Protein AF-X0W4E2-F1 (afdb_monomer)

Solvent-accessible surface area (backbone atoms only — not comparable to full-atom values): 15203 Å² total; per-residue (Å²): 135,90,75,54,74,69,53,51,51,52,31,66,79,74,33,67,69,62,41,51,54,51,30,53,56,48,43,54,53,52,51,52,43,52,50,63,33,45,49,64,41,55,76,43,76,70,55,96,54,49,46,78,56,101,90,43,78,48,79,56,73,47,76,48,74,38,23,54,58,74,75,42,62,78,85,36,61,41,70,60,50,55,54,53,42,24,32,50,42,21,36,41,52,48,73,45,46,46,61,24,57,74,63,32,66,39,76,50,73,49,75,54,56,90,60,43,40,75,79,45,61,76,46,54,74,58,90,57,34,39,33,45,78,35,66,2,54,85,57,83,35,46,64,42,82,40,43,40,30,34,32,45,70,73,36,88,52,51,86,59,87,62,66,39,71,48,74,49,78,44,80,45,60,86,71,81,81,55,74,47,72,48,49,45,80,46,65,54,24,41,68,48,73,89,64,78,49,73,56,92,46,50,40,79,69,45,40,40,43,42,69,52,51,34,53,35,37,78,54,68,45,49,47,74,67,56,48,36,64,68,50,51,48,51,52,51,55,56,48,39,55,52,43,45,73,35,98,75,59,46,91,70,80,79,67,85,81,84,55,78,90,86,81

Secondary structure (DSSP, 8-state):
----HHHHHHHHHH-HHHHHHHHHHHHHHHHHHHHHHTTTEEEEE--SS-EEETTEEE--EEEEE-TTTTT--TTS-HHHHHHHHHHTT-EEEEEEEEE--TTEEEEEEEE--TTEEEEEESSEEETTEEEEEEEETTSS--EEEEEEEEEESS-SS----S-EEEEEEEEE-TTSS--EEEEEEEEEEEE-TTT--S-TTEES-SEEEHHHHHHHHHTTSS-HHHHIIIIIHHHHHHHHHHHHTSTT-----------TTT-

Radius of gyration: 27.88 Å; Cα contacts (8 Å, |Δi|>4): 412; chains: 1; bounding box: 72×31×87 Å

Foldseek 3Di:
DDDDLVRLVVCVVPPVVVVVVVQVVVVVVVVVQVCQQQPPWDKDFDDPTWDADPSDTDGDIDIGHACVQLVHDNVFPVVLLVVVLLLQPKKFKHKTKHFDDALDKDKDKDADDPQKDWPDKPFDDDPRIGIDIQDRSHPPTGIDIMMTIMHTPHRPNYDPPDWDKDKDWDWDCPVVPDTDIAIEIDGQKDACVVVPLDRPRIDDDGIGGPVNVVSSCVRVSDHPVRCCVPPVVVVVVVVQVVCCPDPNNDRDDYDYDDDPVVD

Nearest PDB structures (foldseek):
  3kpt-assembly1_A  TM=4.987E-01  e=1.886E-01  Bacillus cereus ATCC 14579
  3rkp-assembly2_B  TM=5.125E-01  e=1.777E-01  Bacillus cereus ATCC 14579
  8z4g-assembly1_1  TM=1.836E-01  e=2.125E-01  Vibrio alginolyticus

pLDDT: mean 87.51, std 10.22, range [47.81, 97.75]

Organism: NCBI:txid412755

Structure (mmCIF, N/CA/C/O backbone):
data_AF-X0W4E2-F1
#
_entry.id   AF-X0W4E2-F1
#
loop_
_atom_site.group_PDB
_atom_site.id
_atom_site.type_symbol
_atom_site.label_atom_id
_atom_site.label_alt_id
_atom_site.label_comp_id
_atom_site.label_asym_id
_atom_site.label_entity_id
_atom_site.label_seq_id
_atom_site.pdbx_PDB_ins_code
_atom_site.Cartn_x
_atom_site.Cartn_y
_atom_site.Cartn_z
_atom_site.occupancy
_atom_site.B_iso_or_equiv
_atom_site.auth_seq_id
_atom_site.auth_comp_id
_atom_site.auth_asym_id
_atom_site.auth_atom_id
_atom_site.pdbx_PDB_model_num
ATOM 1 N N . THR A 1 1 ? 20.034 -8.180 -33.383 1.00 64.81 1 THR A N 1
ATOM 2 C CA . THR A 1 1 ? 21.085 -7.168 -33.610 1.00 64.81 1 THR A CA 1
ATOM 3 C C . THR A 1 1 ? 21.235 -6.374 -32.341 1.00 64.81 1 THR A C 1
ATOM 5 O O . THR A 1 1 ? 20.211 -6.005 -31.786 1.00 64.81 1 THR A O 1
ATOM 8 N N . VAL A 1 2 ? 22.461 -6.177 -31.863 1.00 76.88 2 VAL A N 1
ATOM 9 C CA . VAL A 1 2 ? 22.743 -5.320 -30.703 1.00 76.88 2 VAL A CA 1
ATOM 10 C C . VAL A 1 2 ? 23.137 -3.952 -31.249 1.00 76.88 2 VAL A C 1
ATOM 12 O O . VAL A 1 2 ? 23.988 -3.898 -32.133 1.00 76.88 2 VAL A O 1
ATOM 15 N N . TYR A 1 3 ? 22.491 -2.887 -30.777 1.00 84.25 3 TYR A N 1
ATOM 16 C CA . TYR A 1 3 ? 22.817 -1.511 -31.151 1.00 84.25 3 TYR A CA 1
ATOM 17 C C . TYR A 1 3 ? 23.473 -0.806 -29.967 1.00 84.25 3 TYR A C 1
ATOM 19 O O . TYR A 1 3 ? 23.002 -0.912 -28.837 1.00 84.25 3 TYR A O 1
ATOM 27 N N . SER A 1 4 ? 24.539 -0.062 -30.227 1.00 87.81 4 SER A N 1
ATOM 28 C CA . SER A 1 4 ? 25.125 0.870 -29.269 1.00 87.81 4 SER A CA 1
ATOM 29 C C . SER A 1 4 ? 24.270 2.133 -29.121 1.00 87.81 4 SER A C 1
ATOM 31 O O . SER A 1 4 ? 23.447 2.469 -29.976 1.00 87.81 4 SER A O 1
ATOM 33 N N . LYS A 1 5 ? 24.509 2.889 -28.046 1.00 87.88 5 LYS A N 1
ATOM 34 C CA . LYS A 1 5 ? 23.837 4.170 -27.786 1.00 87.88 5 LYS A CA 1
ATOM 35 C C . LYS A 1 5 ? 23.972 5.164 -28.949 1.00 87.88 5 LYS A C 1
ATOM 37 O O . LYS A 1 5 ? 22.990 5.801 -29.328 1.00 87.88 5 LYS A O 1
ATOM 42 N N . ASP A 1 6 ? 25.167 5.281 -29.526 1.00 90.19 6 ASP A N 1
ATOM 43 C CA . ASP A 1 6 ? 25.428 6.211 -30.631 1.00 90.19 6 ASP A CA 1
ATOM 44 C C . ASP A 1 6 ? 24.731 5.771 -31.927 1.00 90.19 6 ASP A C 1
ATOM 46 O O . ASP A 1 6 ? 24.219 6.608 -32.674 1.00 90.19 6 ASP A O 1
ATOM 50 N N . GLU A 1 7 ? 24.634 4.460 -32.168 1.00 92.12 7 GLU A N 1
ATOM 51 C CA . GLU A 1 7 ? 23.875 3.913 -33.296 1.00 92.12 7 GLU A CA 1
ATOM 52 C C . GLU A 1 7 ? 22.377 4.183 -33.146 1.00 92.12 7 GLU A C 1
ATOM 54 O O . GLU A 1 7 ? 21.760 4.663 -34.094 1.00 92.12 7 GLU A O 1
ATOM 59 N N . ILE A 1 8 ? 21.796 3.958 -31.961 1.00 92.50 8 ILE A N 1
ATOM 60 C CA . ILE A 1 8 ? 20.379 4.260 -31.688 1.00 92.50 8 ILE A CA 1
ATOM 61 C C . ILE A 1 8 ? 20.098 5.748 -31.915 1.00 92.50 8 ILE A C 1
ATOM 63 O O . ILE A 1 8 ? 19.108 6.104 -32.559 1.00 92.50 8 ILE A O 1
ATOM 67 N N . LYS A 1 9 ? 20.992 6.627 -31.450 1.00 92.69 9 LYS A N 1
ATOM 68 C CA . LYS A 1 9 ? 20.873 8.069 -31.676 1.00 92.69 9 LYS A CA 1
ATOM 69 C C . LYS A 1 9 ? 20.895 8.414 -33.166 1.00 92.69 9 LYS A C 1
ATOM 71 O O . LYS A 1 9 ? 19.988 9.093 -33.636 1.00 92.69 9 LYS A O 1
ATOM 76 N N . SER A 1 10 ? 21.858 7.894 -33.921 1.00 93.31 10 SER A N 1
ATOM 77 C CA . SER A 1 10 ? 21.932 8.105 -35.372 1.00 93.31 10 SER A CA 1
ATOM 78 C C . SER A 1 10 ? 20.686 7.582 -36.104 1.00 93.31 10 SER A C 1
ATOM 80 O O . SER A 1 10 ? 20.109 8.275 -36.945 1.00 93.31 10 SER A O 1
ATOM 82 N N . ILE A 1 11 ? 20.205 6.388 -35.741 1.00 93.56 11 ILE A N 1
ATOM 83 C CA . ILE A 1 11 ? 18.987 5.782 -36.300 1.00 93.56 11 ILE A CA 1
ATOM 84 C C . ILE A 1 11 ? 17.765 6.667 -36.030 1.00 93.56 11 ILE A C 1
ATOM 86 O O . ILE A 1 11 ? 16.933 6.831 -36.920 1.00 93.56 11 ILE A O 1
ATOM 90 N N . SER A 1 12 ? 17.668 7.281 -34.847 1.00 91.81 12 SER A N 1
ATOM 91 C CA . SER A 1 12 ? 16.532 8.146 -34.492 1.00 91.81 12 SER A CA 1
ATOM 92 C C . SER A 1 12 ? 16.379 9.365 -35.402 1.00 91.81 12 SER A C 1
ATOM 94 O O . SER A 1 12 ? 15.265 9.836 -35.613 1.00 91.81 12 SER A O 1
ATOM 96 N N . GLU A 1 13 ? 17.484 9.832 -35.983 1.00 90.88 13 GLU A N 1
ATOM 97 C CA . GLU A 1 13 ? 17.530 11.001 -36.863 1.00 90.88 13 GLU A CA 1
ATOM 98 C C . GLU A 1 13 ? 17.418 10.620 -38.350 1.00 90.88 13 GLU A C 1
ATOM 100 O O . GLU A 1 13 ? 17.011 11.439 -39.173 1.00 90.88 13 GLU A O 1
ATOM 105 N N . THR A 1 14 ? 17.781 9.383 -38.710 1.00 93.19 14 THR A N 1
ATOM 106 C CA . THR A 1 14 ? 18.014 8.986 -40.112 1.00 93.19 14 THR A CA 1
ATOM 107 C C . THR A 1 14 ? 17.126 7.852 -40.618 1.00 93.19 14 THR A C 1
ATOM 109 O O . THR A 1 14 ? 16.933 7.743 -41.830 1.00 93.19 14 THR A O 1
ATOM 112 N N . ASN A 1 15 ? 16.577 7.007 -39.739 1.00 93.62 15 ASN A N 1
ATOM 113 C CA . ASN A 1 15 ? 15.803 5.832 -40.138 1.00 93.62 15 ASN A CA 1
ATOM 114 C C . ASN A 1 15 ? 14.630 5.533 -39.174 1.00 93.62 15 ASN A C 1
ATOM 116 O O . ASN A 1 15 ? 14.766 4.734 -38.239 1.00 93.62 15 ASN A O 1
ATOM 120 N N . PRO A 1 16 ? 13.449 6.129 -39.431 1.00 92.62 16 PRO A N 1
ATOM 121 C CA . PRO A 1 16 ? 12.252 5.924 -38.616 1.00 92.62 16 PRO A CA 1
ATOM 122 C C . PRO A 1 16 ? 11.769 4.469 -38.551 1.00 92.62 16 PRO A C 1
ATOM 124 O O . PRO A 1 16 ? 11.237 4.057 -37.523 1.00 92.62 16 PRO A O 1
ATOM 127 N N . GLU A 1 17 ? 11.963 3.677 -39.611 1.00 93.38 17 GLU A N 1
ATOM 128 C CA . GLU A 1 17 ? 11.524 2.274 -39.658 1.00 93.38 17 GLU A CA 1
ATOM 129 C C . GLU A 1 17 ? 12.328 1.407 -38.683 1.00 93.38 17 GLU A C 1
ATOM 131 O O . GLU A 1 17 ? 11.753 0.669 -37.880 1.00 93.38 17 GLU A O 1
ATOM 136 N N . ILE A 1 18 ? 13.659 1.543 -38.694 1.00 93.50 18 ILE A N 1
ATOM 137 C CA . ILE A 1 18 ? 14.523 0.825 -37.748 1.00 93.50 18 ILE A CA 1
ATOM 138 C C . ILE A 1 18 ? 14.260 1.313 -36.320 1.00 93.50 18 ILE A C 1
ATOM 140 O O . ILE A 1 18 ? 14.184 0.492 -35.407 1.00 93.50 18 ILE A O 1
ATOM 144 N N . MET A 1 19 ? 14.055 2.618 -36.112 1.00 94.81 19 MET A N 1
ATOM 145 C CA . MET A 1 19 ? 13.691 3.150 -34.794 1.00 94.81 19 MET A CA 1
ATOM 146 C C . MET A 1 19 ? 12.366 2.563 -34.283 1.00 94.81 19 MET A C 1
ATOM 148 O O . MET A 1 19 ? 12.265 2.198 -33.114 1.00 94.81 19 MET A O 1
ATOM 152 N N . GLY A 1 20 ? 11.364 2.411 -35.155 1.00 93.75 20 GLY A N 1
ATOM 153 C CA . GLY A 1 20 ? 10.110 1.733 -34.823 1.00 93.75 20 GLY A CA 1
ATOM 154 C C . GLY A 1 20 ? 10.329 0.287 -34.372 1.00 93.75 20 GLY A C 1
ATOM 155 O O . GLY A 1 20 ? 9.796 -0.123 -33.343 1.00 93.75 20 GLY A O 1
ATOM 156 N N . ALA A 1 21 ? 11.179 -0.464 -35.078 1.00 93.00 21 ALA A N 1
ATOM 157 C CA . ALA A 1 21 ? 11.526 -1.834 -34.699 1.00 93.00 21 ALA A CA 1
ATOM 158 C C . ALA A 1 21 ? 12.267 -1.910 -33.349 1.00 93.00 21 ALA A C 1
ATOM 160 O O . ALA A 1 21 ? 11.982 -2.800 -32.547 1.00 93.00 21 ALA A O 1
ATOM 161 N N . VAL A 1 22 ? 13.178 -0.967 -33.070 1.00 92.75 22 VAL A N 1
ATOM 162 C CA . VAL A 1 22 ? 13.871 -0.863 -31.772 1.00 92.75 22 VAL A CA 1
ATOM 163 C C . VAL A 1 22 ? 12.870 -0.602 -30.647 1.00 92.75 22 VAL A C 1
ATOM 165 O O . VAL A 1 22 ? 12.886 -1.313 -29.645 1.00 92.75 22 VAL A O 1
ATOM 168 N N . LYS A 1 23 ? 11.960 0.362 -30.827 1.00 94.56 23 LYS A N 1
ATOM 169 C CA . LYS A 1 23 ? 10.913 0.685 -29.845 1.00 94.56 23 LYS A CA 1
ATOM 170 C C . LYS A 1 23 ? 9.993 -0.498 -29.567 1.00 94.56 23 LYS A C 1
ATOM 172 O O . LYS A 1 23 ? 9.671 -0.750 -28.413 1.00 94.56 23 LYS A O 1
ATOM 177 N N . TYR A 1 24 ? 9.596 -1.232 -30.605 1.00 94.25 24 TYR A N 1
ATOM 178 C CA . TYR A 1 24 ? 8.736 -2.405 -30.456 1.00 94.25 24 TYR A CA 1
ATOM 179 C C . TYR A 1 24 ? 9.430 -3.529 -29.677 1.00 94.25 24 TYR A C 1
ATOM 181 O O . TYR A 1 24 ? 8.843 -4.107 -28.766 1.00 94.25 24 TYR A O 1
ATOM 189 N N . ALA A 1 25 ? 10.698 -3.811 -29.992 1.00 91.62 25 ALA A N 1
ATOM 190 C CA . ALA A 1 25 ? 11.479 -4.796 -29.249 1.00 91.62 25 ALA A CA 1
ATOM 191 C C . ALA A 1 25 ? 11.661 -4.382 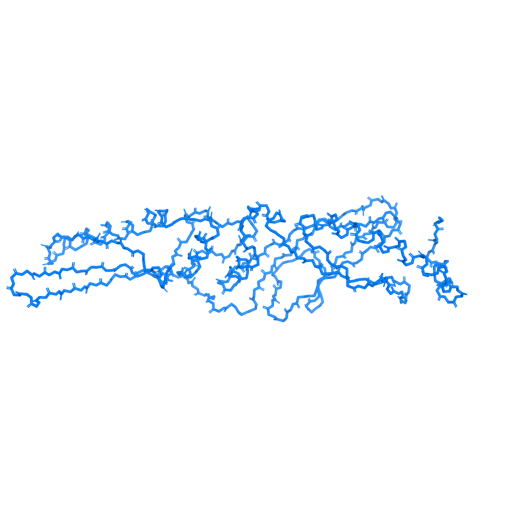-27.780 1.00 91.62 25 ALA A C 1
ATOM 193 O O . ALA A 1 25 ? 11.445 -5.192 -26.881 1.00 91.62 25 ALA A O 1
ATOM 194 N N . LEU A 1 26 ? 11.991 -3.108 -27.536 1.00 91.88 26 LEU A N 1
ATOM 195 C CA . LEU A 1 26 ? 12.133 -2.565 -26.188 1.00 91.88 26 LEU A CA 1
ATOM 196 C C . LEU A 1 26 ? 10.816 -2.621 -25.408 1.00 91.88 26 LEU A C 1
ATOM 198 O O . LEU A 1 26 ? 10.832 -2.927 -24.223 1.00 91.88 26 LEU A O 1
ATOM 202 N N . LYS A 1 27 ? 9.67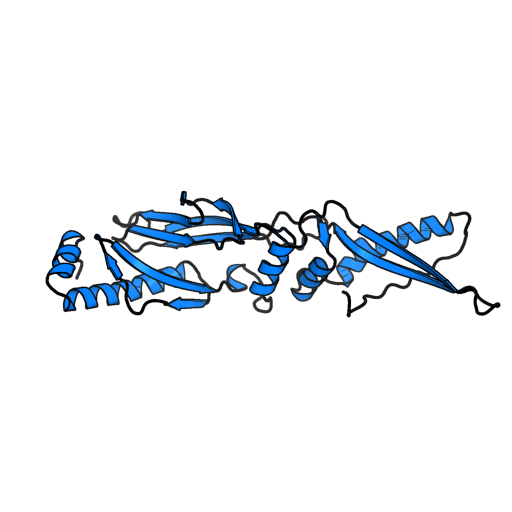2 -2.390 -26.063 1.00 93.12 27 LYS A N 1
ATOM 203 C CA . LYS A 1 27 ? 8.361 -2.475 -25.414 1.00 93.12 27 LYS A CA 1
ATOM 204 C C . LYS A 1 27 ? 8.104 -3.850 -24.806 1.00 93.12 27 LYS A C 1
ATOM 206 O O . LYS A 1 27 ? 7.611 -3.929 -23.682 1.00 93.12 27 LYS A O 1
ATOM 211 N N . GLY A 1 28 ? 8.436 -4.913 -25.543 1.00 90.88 28 GLY A N 1
ATOM 212 C CA . GLY A 1 28 ? 8.327 -6.286 -25.049 1.00 90.88 28 GLY A CA 1
ATOM 213 C C . GLY A 1 28 ? 9.168 -6.492 -23.792 1.00 90.88 28 GLY A C 1
ATOM 214 O O . GLY A 1 28 ? 8.63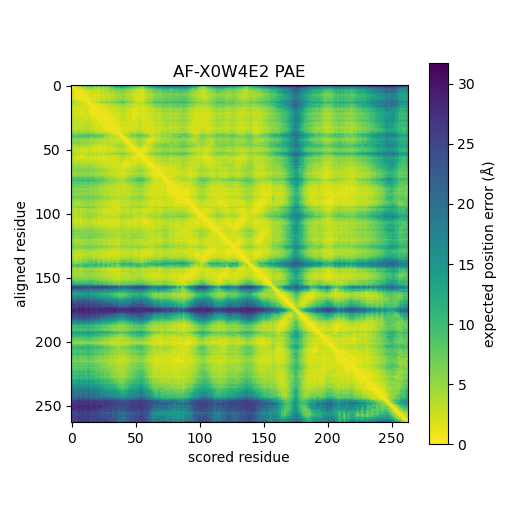0 -6.894 -22.766 1.00 90.88 28 GLY A O 1
ATOM 215 N N . LEU A 1 29 ? 10.445 -6.099 -23.851 1.00 90.62 29 LEU A N 1
ATOM 216 C CA . LEU A 1 29 ? 11.371 -6.202 -22.719 1.00 90.62 29 LEU A CA 1
ATOM 217 C C . LEU A 1 29 ? 10.862 -5.434 -21.492 1.00 90.62 29 LEU A C 1
ATOM 219 O O . LEU A 1 29 ? 10.703 -6.023 -20.430 1.00 90.62 29 LEU A O 1
ATOM 223 N N . LEU A 1 30 ? 10.526 -4.150 -21.643 1.00 92.19 30 LEU A N 1
ATOM 224 C CA . LEU A 1 30 ? 10.037 -3.324 -20.534 1.00 92.19 30 LEU A CA 1
ATOM 225 C C . LEU A 1 30 ? 8.739 -3.881 -19.932 1.00 92.19 30 LEU A C 1
ATOM 227 O O . LEU A 1 30 ? 8.574 -3.882 -18.716 1.00 92.19 30 LEU A O 1
ATOM 231 N N . THR A 1 31 ? 7.826 -4.394 -20.763 1.00 91.31 31 THR A N 1
ATOM 232 C CA . THR A 1 31 ? 6.567 -4.976 -20.275 1.00 91.31 31 THR A CA 1
ATOM 233 C C . THR A 1 31 ? 6.822 -6.226 -19.437 1.00 91.31 31 THR A C 1
ATOM 235 O O . THR A 1 31 ? 6.209 -6.385 -18.380 1.00 91.31 31 THR A O 1
ATOM 238 N N . ASP A 1 32 ? 7.725 -7.099 -19.882 1.00 90.62 32 ASP A N 1
ATOM 239 C CA . ASP A 1 32 ? 8.086 -8.311 -19.146 1.00 90.62 32 ASP A CA 1
ATOM 240 C C . ASP A 1 32 ? 8.782 -7.961 -17.822 1.00 90.62 32 ASP A C 1
ATOM 242 O O . ASP A 1 32 ? 8.433 -8.513 -16.779 1.00 90.62 32 ASP A O 1
ATOM 246 N N . GLN A 1 33 ? 9.670 -6.962 -17.828 1.00 92.12 33 GLN A N 1
ATOM 247 C CA . GLN A 1 33 ? 10.334 -6.462 -16.620 1.00 92.12 33 GLN A CA 1
ATOM 248 C C . GLN A 1 33 ? 9.361 -5.870 -15.596 1.00 92.12 33 GLN A C 1
ATOM 250 O O . GLN A 1 33 ? 9.488 -6.146 -14.402 1.00 92.12 33 GLN A O 1
ATOM 255 N N . ILE A 1 34 ? 8.384 -5.068 -16.035 1.00 92.81 34 ILE A N 1
ATOM 256 C CA . ILE A 1 34 ? 7.367 -4.491 -15.143 1.00 92.81 34 ILE A CA 1
ATOM 257 C C . ILE A 1 34 ? 6.505 -5.604 -14.543 1.00 92.81 34 ILE A C 1
ATOM 259 O O . ILE A 1 34 ? 6.297 -5.623 -13.333 1.00 92.81 34 ILE A O 1
ATOM 263 N N . LYS A 1 35 ? 6.074 -6.582 -15.347 1.00 90.94 35 LYS A N 1
ATOM 264 C CA . LYS A 1 35 ? 5.313 -7.742 -14.852 1.00 90.94 35 LYS A CA 1
ATOM 265 C C . LYS A 1 35 ? 6.108 -8.608 -13.877 1.00 90.94 35 LYS A C 1
ATOM 267 O O . LYS A 1 35 ? 5.525 -9.175 -12.961 1.00 90.94 35 LYS A O 1
ATOM 272 N N . GLN A 1 36 ? 7.421 -8.714 -14.068 1.00 91.06 36 GLN A N 1
ATOM 273 C CA . GLN A 1 36 ? 8.300 -9.436 -13.152 1.00 91.06 36 GLN A CA 1
ATOM 274 C C . GLN A 1 36 ? 8.533 -8.663 -11.846 1.00 91.06 36 GLN A C 1
ATOM 276 O O . GLN A 1 36 ? 8.528 -9.256 -10.772 1.00 91.06 36 GLN A O 1
ATOM 281 N N . THR A 1 37 ? 8.722 -7.344 -11.933 1.00 90.75 37 THR A N 1
ATOM 282 C CA . THR A 1 37 ? 8.897 -6.445 -10.779 1.00 90.75 37 THR A CA 1
ATOM 283 C C . THR A 1 37 ? 7.652 -6.440 -9.894 1.00 90.75 37 THR A C 1
ATOM 285 O O . THR A 1 37 ? 7.747 -6.507 -8.668 1.00 90.75 37 THR A O 1
ATOM 288 N N . PHE A 1 38 ? 6.480 -6.370 -10.526 1.00 88.81 38 PHE A N 1
ATOM 289 C CA . PHE A 1 38 ? 5.178 -6.328 -9.876 1.00 88.81 38 PHE A CA 1
ATOM 290 C C . PHE A 1 38 ? 4.441 -7.653 -10.097 1.00 88.81 38 PHE A C 1
ATOM 292 O O . PHE A 1 38 ? 3.371 -7.707 -10.704 1.00 88.81 38 PHE A O 1
ATOM 299 N N . GLU A 1 39 ? 5.035 -8.750 -9.627 1.00 84.50 39 GLU A N 1
ATOM 300 C CA . GLU A 1 39 ? 4.402 -10.066 -9.714 1.00 84.50 39 GLU A CA 1
ATOM 301 C C . GLU A 1 39 ? 3.045 -10.061 -8.990 1.00 84.50 39 GLU A C 1
ATOM 303 O O . GLU A 1 39 ? 2.886 -9.458 -7.926 1.00 84.50 39 GLU A O 1
ATOM 308 N N . ASN A 1 40 ? 2.065 -10.766 -9.558 1.00 85.62 40 ASN A N 1
ATOM 309 C CA . ASN A 1 40 ? 0.696 -10.826 -9.045 1.00 85.62 40 ASN A CA 1
ATOM 310 C C . ASN A 1 40 ? 0.011 -9.448 -8.990 1.00 85.62 40 ASN A C 1
ATOM 312 O O . ASN A 1 40 ? -0.736 -9.149 -8.060 1.00 85.62 40 ASN A O 1
ATOM 316 N N . THR A 1 41 ? 0.266 -8.602 -9.983 1.00 85.00 41 THR A N 1
ATOM 317 C CA . THR A 1 41 ? -0.428 -7.323 -10.178 1.00 85.00 41 THR A CA 1
ATOM 318 C C . THR A 1 41 ? -1.039 -7.262 -11.569 1.00 85.00 41 THR A C 1
ATOM 320 O O . THR A 1 41 ? -0.604 -7.977 -12.479 1.00 85.00 41 THR A O 1
ATOM 323 N N . ASP A 1 42 ? -2.043 -6.408 -11.737 1.00 86.69 42 ASP A N 1
ATOM 324 C CA . ASP A 1 42 ? -2.600 -6.125 -13.052 1.00 86.69 42 ASP A CA 1
ATOM 325 C C . ASP A 1 42 ? -1.840 -4.946 -13.667 1.00 86.69 42 ASP A C 1
ATOM 327 O O . ASP A 1 42 ? -1.931 -3.805 -13.216 1.00 86.69 42 ASP A O 1
ATOM 331 N N . VAL A 1 43 ? -1.042 -5.240 -14.697 1.00 89.94 43 VAL A N 1
ATOM 332 C CA . VAL A 1 43 ? -0.216 -4.251 -15.402 1.00 89.94 43 VAL A CA 1
ATOM 333 C C . VAL A 1 43 ? -0.885 -3.864 -16.714 1.00 89.94 43 VAL A C 1
ATOM 335 O O . VAL A 1 43 ? -0.986 -4.681 -17.637 1.00 89.94 43 VAL A O 1
ATOM 338 N N . THR A 1 44 ? -1.260 -2.593 -16.831 1.00 91.38 44 THR A N 1
ATOM 339 C CA . THR A 1 44 ? -1.792 -2.009 -18.062 1.00 91.38 44 THR A CA 1
ATOM 340 C C . THR A 1 44 ? -0.744 -1.127 -18.728 1.00 91.38 44 THR A C 1
ATOM 342 O O . THR A 1 44 ? -0.158 -0.223 -18.138 1.00 91.38 44 THR A O 1
ATOM 345 N N . VAL A 1 45 ? -0.506 -1.395 -20.008 1.00 88.31 45 VAL A N 1
ATOM 346 C CA . VAL A 1 45 ? 0.360 -0.584 -20.861 1.00 88.31 45 VAL A CA 1
ATOM 347 C C . VAL A 1 45 ? -0.376 0.692 -21.273 1.00 88.31 45 VAL A C 1
ATOM 349 O O . VAL A 1 45 ? -1.449 0.601 -21.866 1.00 88.31 45 VAL A O 1
ATOM 352 N N . ILE A 1 46 ? 0.218 1.863 -21.019 1.00 90.06 46 ILE A N 1
ATOM 353 C CA . ILE A 1 46 ? -0.388 3.159 -21.373 1.00 90.06 46 ILE A CA 1
ATOM 354 C C . ILE A 1 46 ? -0.025 3.561 -22.807 1.00 90.06 46 ILE A C 1
ATOM 356 O O . ILE A 1 46 ? -0.894 3.922 -23.601 1.00 90.06 46 ILE A O 1
ATOM 360 N N . ASN A 1 47 ? 1.259 3.466 -23.159 1.00 88.88 47 ASN A N 1
ATOM 361 C CA . ASN A 1 47 ? 1.757 3.854 -24.477 1.00 88.88 47 ASN A CA 1
ATOM 362 C C . ASN A 1 47 ? 1.906 2.646 -25.409 1.00 88.88 47 ASN A C 1
ATOM 364 O O . ASN A 1 47 ? 2.470 1.619 -25.025 1.00 88.88 47 ASN A O 1
ATOM 368 N N . GLU A 1 48 ? 1.481 2.802 -26.667 1.00 88.00 48 GLU A N 1
ATOM 369 C CA . GLU A 1 48 ? 1.642 1.775 -27.709 1.00 88.00 48 GLU A CA 1
ATOM 370 C C . GLU A 1 48 ? 3.125 1.443 -27.957 1.00 88.00 48 GLU A C 1
ATOM 372 O O . GLU A 1 48 ? 3.493 0.276 -28.083 1.00 88.00 48 GLU A O 1
ATOM 377 N N . LEU A 1 49 ? 3.989 2.465 -27.974 1.00 93.06 49 LEU A N 1
ATOM 378 C CA . LEU A 1 49 ? 5.441 2.342 -28.091 1.00 93.06 49 LEU A CA 1
ATOM 379 C C . LEU A 1 49 ? 6.146 3.363 -27.184 1.00 93.06 49 LEU A C 1
ATOM 381 O O . LEU A 1 49 ? 5.640 4.479 -27.038 1.00 93.06 49 LEU A O 1
ATOM 385 N N . PRO A 1 50 ? 7.351 3.051 -26.670 1.00 94.44 50 PRO A N 1
ATOM 386 C CA . PRO A 1 50 ? 8.166 4.017 -25.948 1.00 94.44 50 PRO A CA 1
ATOM 387 C C . PRO A 1 50 ? 8.493 5.253 -26.799 1.00 94.44 50 PRO A C 1
ATOM 389 O O . PRO A 1 50 ? 8.782 5.165 -28.005 1.00 94.44 50 PRO A O 1
ATOM 392 N N . THR A 1 51 ? 8.507 6.427 -26.174 1.00 94.44 51 THR A N 1
ATOM 393 C CA . THR A 1 51 ? 9.041 7.645 -26.796 1.00 94.44 51 THR A CA 1
ATOM 394 C C . THR A 1 51 ? 10.561 7.666 -26.652 1.00 94.44 51 THR A C 1
ATOM 396 O O . THR A 1 51 ? 11.118 7.000 -25.786 1.00 94.44 51 THR A O 1
ATOM 399 N N . TYR A 1 52 ? 11.256 8.357 -27.558 1.00 94.38 52 TYR A N 1
ATOM 400 C CA . TYR A 1 52 ? 12.716 8.473 -27.513 1.00 94.38 52 TYR A CA 1
ATOM 401 C C . TYR A 1 52 ? 13.096 9.937 -27.643 1.00 94.38 52 TYR A C 1
ATOM 403 O O . TYR A 1 52 ? 12.870 10.537 -28.695 1.00 94.38 52 TYR A O 1
ATOM 411 N N . GLU A 1 53 ? 13.661 10.497 -26.580 1.00 92.00 53 GLU A N 1
ATOM 412 C CA . GLU A 1 53 ? 14.014 11.909 -26.494 1.00 92.00 53 GLU A CA 1
ATOM 413 C C . GLU A 1 53 ? 15.345 12.063 -25.761 1.00 92.00 53 GLU A C 1
ATOM 415 O O . GLU A 1 53 ? 15.617 11.391 -24.771 1.00 92.00 53 GLU A O 1
ATOM 420 N N . ASN A 1 54 ? 16.217 12.937 -26.271 1.00 88.75 54 ASN A N 1
ATOM 421 C CA . ASN A 1 54 ? 17.507 13.265 -25.648 1.00 88.75 54 ASN A CA 1
ATOM 422 C C . ASN A 1 54 ? 18.399 12.054 -25.299 1.00 88.75 54 ASN A C 1
ATOM 424 O O . ASN A 1 54 ? 19.228 12.126 -24.392 1.00 88.75 54 ASN A O 1
ATOM 428 N N . GLY A 1 55 ? 18.282 10.952 -26.046 1.00 89.31 55 GLY A N 1
ATOM 429 C CA . GLY A 1 55 ? 19.078 9.748 -25.804 1.00 89.31 55 GLY A CA 1
ATOM 430 C C . GLY A 1 55 ? 18.477 8.762 -24.803 1.00 89.31 55 GLY A C 1
ATOM 431 O O . GLY A 1 55 ? 19.198 7.860 -24.380 1.00 89.31 55 GLY A O 1
ATOM 432 N N . ILE A 1 56 ? 17.214 8.940 -24.409 1.00 92.44 56 ILE A N 1
ATOM 433 C CA . ILE A 1 56 ? 16.520 8.145 -23.391 1.00 92.44 56 ILE A CA 1
ATOM 434 C C . ILE A 1 56 ? 15.188 7.652 -23.960 1.00 92.44 56 ILE A C 1
ATOM 436 O O . ILE A 1 56 ? 14.510 8.379 -24.688 1.00 92.44 56 ILE A O 1
ATOM 440 N N . PHE A 1 57 ? 14.826 6.410 -23.638 1.00 95.00 57 PHE A N 1
ATOM 441 C CA . PHE A 1 57 ? 13.490 5.886 -23.900 1.00 95.00 57 PHE A CA 1
ATOM 442 C C . PHE A 1 57 ? 12.584 6.125 -22.693 1.00 95.00 57 PHE A C 1
ATOM 444 O O . PHE A 1 57 ? 12.991 5.869 -21.561 1.00 95.00 57 PHE A O 1
ATOM 451 N N . HIS A 1 58 ? 11.358 6.580 -22.940 1.00 94.75 58 HIS A N 1
ATOM 452 C CA . HIS A 1 58 ? 10.344 6.782 -21.910 1.00 94.75 58 HIS A CA 1
ATOM 453 C C . HIS A 1 58 ? 9.115 5.929 -22.207 1.00 94.75 58 HIS A C 1
ATOM 455 O O . HIS A 1 58 ? 8.671 5.835 -23.352 1.00 94.75 58 HIS A O 1
ATOM 461 N N . ASP A 1 59 ? 8.569 5.312 -21.167 1.00 94.50 59 ASP A N 1
ATOM 462 C CA . ASP A 1 59 ? 7.361 4.503 -21.236 1.00 94.50 59 ASP A CA 1
ATOM 463 C C . ASP A 1 59 ? 6.601 4.616 -19.911 1.00 94.50 59 ASP A C 1
ATOM 465 O O . ASP A 1 59 ? 7.187 4.963 -18.883 1.00 94.50 59 ASP A O 1
ATOM 469 N N . GLU A 1 60 ? 5.301 4.348 -19.948 1.00 93.88 60 GLU A N 1
ATOM 470 C CA . GLU A 1 60 ? 4.408 4.513 -18.803 1.00 93.88 60 GLU A CA 1
ATOM 471 C C . GLU A 1 60 ? 3.501 3.289 -18.663 1.00 93.88 60 GLU A C 1
ATOM 473 O O . GLU A 1 60 ? 3.021 2.714 -19.651 1.00 93.88 60 GLU A O 1
ATOM 478 N N . TYR A 1 61 ? 3.287 2.894 -17.412 1.00 92.75 61 TYR A N 1
ATOM 479 C CA . TYR A 1 61 ? 2.531 1.712 -17.025 1.00 92.75 61 TYR A CA 1
ATOM 480 C C . TYR A 1 61 ? 1.617 2.076 -15.865 1.00 92.75 61 TYR A C 1
ATOM 482 O O . TYR A 1 61 ? 2.029 2.790 -14.952 1.00 92.75 61 TYR A O 1
ATOM 490 N N . ASP A 1 62 ? 0.400 1.555 -15.912 1.00 92.31 62 ASP A N 1
ATOM 491 C CA . ASP A 1 62 ? -0.507 1.534 -14.775 1.00 92.31 62 ASP A CA 1
ATOM 492 C C . ASP A 1 62 ? -0.408 0.160 -14.106 1.00 92.31 62 ASP A C 1
ATOM 494 O O . ASP A 1 62 ? -0.364 -0.865 -14.794 1.00 92.31 62 ASP A O 1
ATOM 498 N N . VAL A 1 63 ? -0.300 0.143 -12.780 1.00 91.31 63 VAL A N 1
ATOM 499 C CA . VAL A 1 63 ? -0.054 -1.069 -11.992 1.00 91.31 63 VAL A CA 1
ATOM 500 C C . VAL A 1 63 ? -1.043 -1.109 -10.837 1.00 91.31 63 VAL A C 1
ATOM 502 O O . VAL A 1 63 ? -0.932 -0.338 -9.884 1.00 91.31 63 VAL A O 1
ATOM 505 N N . GLU A 1 64 ? -1.983 -2.047 -10.898 1.00 92.00 64 GLU A N 1
ATOM 506 C CA . GLU A 1 64 ? -2.956 -2.284 -9.836 1.00 92.00 64 GLU A CA 1
ATOM 507 C C . GLU A 1 64 ? -2.479 -3.424 -8.924 1.00 92.00 64 GLU A C 1
ATOM 509 O O . GLU A 1 64 ? -2.357 -4.585 -9.329 1.00 92.00 64 GLU A O 1
ATOM 514 N N . LEU A 1 65 ? -2.172 -3.084 -7.669 1.00 91.56 65 LEU A N 1
ATOM 515 C CA . LEU A 1 65 ? -1.653 -4.028 -6.679 1.00 91.56 65 LEU A CA 1
ATOM 516 C C . LEU A 1 65 ? -2.778 -4.910 -6.121 1.00 91.56 65 LEU A C 1
ATOM 518 O O . LEU A 1 65 ? -3.730 -4.411 -5.519 1.00 91.56 65 LEU A O 1
ATOM 522 N N . THR A 1 66 ? -2.642 -6.229 -6.260 1.00 91.62 66 THR A N 1
ATOM 523 C CA . THR A 1 66 ? -3.647 -7.189 -5.772 1.00 91.62 66 THR A CA 1
ATOM 524 C C . THR A 1 66 ? -3.357 -7.669 -4.345 1.00 91.62 66 THR A C 1
ATOM 526 O O . THR A 1 66 ? -2.302 -7.406 -3.768 1.00 91.62 66 THR A O 1
ATOM 529 N N . SER A 1 67 ? -4.269 -8.458 -3.771 1.00 92.50 67 SER A N 1
ATOM 530 C CA . SER A 1 67 ? -4.077 -9.155 -2.486 1.00 92.50 67 SER A CA 1
ATOM 531 C C . SER A 1 67 ? -2.837 -10.032 -2.456 1.00 92.50 67 SER A C 1
ATOM 533 O O . SER A 1 67 ? -2.160 -10.091 -1.432 1.00 92.50 67 SER A O 1
ATOM 535 N N . GLU A 1 68 ? -2.475 -10.658 -3.570 1.00 91.62 68 GLU A N 1
ATOM 536 C CA . GLU A 1 68 ? -1.308 -11.536 -3.614 1.00 91.62 68 GLU A CA 1
ATOM 537 C C . GLU A 1 68 ? 0.010 -10.770 -3.525 1.00 91.62 68 GLU A C 1
ATOM 539 O O . GLU A 1 68 ? 0.934 -11.260 -2.876 1.00 91.62 68 GLU A O 1
ATOM 544 N N . PHE A 1 69 ? 0.078 -9.550 -4.073 1.00 91.75 69 PHE A N 1
ATOM 545 C CA . PHE A 1 69 ? 1.238 -8.668 -3.901 1.00 91.75 69 PHE A CA 1
ATOM 546 C C . PHE A 1 69 ? 1.546 -8.446 -2.411 1.00 91.75 69 PHE A C 1
ATOM 548 O O . PHE A 1 69 ? 2.691 -8.539 -1.972 1.00 91.75 69 PHE A O 1
ATOM 555 N N . PHE A 1 70 ? 0.501 -8.257 -1.605 1.00 92.19 70 PHE A N 1
ATOM 556 C CA . PHE A 1 70 ? 0.601 -8.084 -0.156 1.00 92.19 70 PHE A CA 1
ATOM 557 C C . PHE A 1 70 ? 0.669 -9.400 0.637 1.00 92.19 70 PHE A C 1
ATOM 559 O O . PHE A 1 70 ? 0.644 -9.370 1.866 1.00 92.19 70 PHE A O 1
ATOM 566 N N . LYS A 1 71 ? 0.753 -10.558 -0.037 1.00 91.56 71 LYS A N 1
ATOM 567 C CA . LYS A 1 71 ? 0.695 -11.904 0.570 1.00 91.56 71 LYS A CA 1
ATOM 568 C C . LYS A 1 71 ? -0.589 -12.151 1.375 1.00 91.56 71 LYS A C 1
ATOM 570 O O . LYS A 1 71 ? -0.596 -12.887 2.360 1.00 91.56 71 LYS A O 1
ATOM 575 N N . MET A 1 72 ? -1.680 -11.535 0.938 1.00 92.25 72 MET A N 1
ATOM 576 C CA . MET A 1 72 ? -3.007 -11.604 1.541 1.00 92.25 72 MET A CA 1
ATOM 577 C C . MET A 1 72 ? -3.909 -12.577 0.770 1.00 92.25 72 MET A C 1
ATOM 579 O O . MET A 1 72 ? -3.641 -12.945 -0.375 1.00 92.25 72 MET A O 1
ATOM 583 N N . ASN A 1 73 ? -5.015 -12.996 1.387 1.00 91.12 73 ASN A N 1
ATOM 584 C CA . ASN A 1 73 ? -6.009 -13.835 0.717 1.00 91.12 73 ASN A CA 1
ATOM 585 C C . ASN A 1 73 ? -6.655 -13.078 -0.462 1.00 91.12 73 ASN A C 1
ATOM 587 O O . ASN A 1 73 ? -7.064 -11.930 -0.304 1.00 91.12 73 ASN A O 1
ATOM 591 N N . LYS A 1 74 ? -6.806 -13.735 -1.623 1.00 89.88 74 LYS A N 1
ATOM 592 C CA . LYS A 1 74 ? -7.419 -13.174 -2.845 1.00 89.88 74 LYS A CA 1
ATOM 593 C C . LYS A 1 74 ? -8.839 -12.633 -2.647 1.00 89.88 74 LYS A C 1
ATOM 595 O O . LYS A 1 74 ? -9.305 -11.850 -3.463 1.00 89.88 74 LYS A O 1
ATOM 600 N N . THR A 1 75 ? -9.551 -13.070 -1.607 1.00 89.19 75 THR A N 1
ATOM 601 C CA . THR A 1 75 ? -10.902 -12.573 -1.299 1.00 89.19 75 THR A CA 1
ATOM 602 C C . THR A 1 75 ? -10.905 -11.187 -0.654 1.00 89.19 75 THR A C 1
ATOM 604 O O . THR A 1 75 ? -11.963 -10.571 -0.567 1.00 89.19 75 THR A O 1
ATOM 607 N N . ILE A 1 76 ? -9.754 -10.706 -0.176 1.00 91.56 76 ILE A N 1
ATOM 608 C CA . ILE A 1 76 ? -9.620 -9.409 0.492 1.00 91.56 76 ILE A CA 1
ATOM 609 C C . ILE A 1 76 ? -9.605 -8.301 -0.554 1.00 91.56 76 ILE A C 1
ATOM 611 O O . ILE A 1 76 ? -8.799 -8.333 -1.484 1.00 91.56 76 ILE A O 1
ATOM 615 N N . ASN A 1 77 ? -10.453 -7.292 -0.364 1.00 90.62 77 ASN A N 1
ATOM 616 C CA . ASN A 1 77 ? -10.465 -6.097 -1.196 1.00 90.62 77 ASN A CA 1
ATOM 617 C C . ASN A 1 77 ? -9.332 -5.160 -0.751 1.00 90.62 77 ASN A C 1
ATOM 619 O O . ASN A 1 77 ? -9.520 -4.303 0.112 1.00 90.62 77 ASN A O 1
ATOM 623 N N . ILE A 1 78 ? -8.145 -5.348 -1.334 1.00 93.00 78 ILE A N 1
ATOM 624 C CA . ILE A 1 78 ? -6.954 -4.554 -1.010 1.00 93.00 78 ILE A CA 1
ATOM 625 C C . ILE A 1 78 ? -7.147 -3.058 -1.218 1.00 93.00 78 ILE A C 1
ATOM 627 O O . ILE A 1 78 ? -6.789 -2.325 -0.298 1.00 93.00 78 ILE A O 1
ATOM 631 N N . PRO A 1 79 ? -7.717 -2.571 -2.339 1.00 92.50 79 PRO A N 1
ATOM 632 C CA . PRO A 1 79 ? -7.952 -1.142 -2.493 1.00 92.50 79 PRO A CA 1
ATOM 633 C C . PRO A 1 79 ? -8.777 -0.556 -1.345 1.00 92.50 79 PRO A C 1
ATOM 635 O O . PRO A 1 79 ? -8.423 0.493 -0.814 1.00 92.50 79 PRO A O 1
ATOM 638 N N . ASN A 1 80 ? -9.842 -1.240 -0.913 1.00 93.06 80 ASN A N 1
ATOM 639 C CA . ASN A 1 80 ? -10.656 -0.777 0.212 1.00 93.06 80 ASN A CA 1
ATOM 640 C C . ASN A 1 80 ? -9.879 -0.829 1.538 1.00 93.06 80 ASN A C 1
ATOM 642 O O . ASN A 1 80 ? -9.868 0.143 2.288 1.00 93.06 80 ASN A O 1
ATOM 646 N N . LEU A 1 81 ? -9.182 -1.937 1.805 1.00 95.56 81 LEU A N 1
ATOM 647 C CA . LEU A 1 81 ? -8.396 -2.109 3.025 1.00 95.56 81 LEU A CA 1
ATOM 648 C C . LEU A 1 81 ? -7.280 -1.061 3.136 1.00 95.56 81 LEU A C 1
ATOM 650 O O . LEU A 1 81 ? -7.192 -0.370 4.142 1.00 95.56 81 LEU A O 1
ATOM 654 N N . VAL A 1 82 ? -6.441 -0.917 2.109 1.00 95.69 82 VAL A N 1
ATOM 655 C CA . VAL A 1 82 ? -5.303 0.014 2.109 1.00 95.69 82 VAL A CA 1
ATOM 656 C C . VAL A 1 82 ? -5.780 1.456 2.242 1.00 95.69 82 VAL A C 1
ATOM 658 O O . VAL A 1 82 ? -5.264 2.179 3.090 1.00 95.69 82 VAL A O 1
ATOM 661 N N . ASN A 1 83 ? -6.788 1.868 1.466 1.00 94.12 83 ASN A N 1
ATOM 662 C 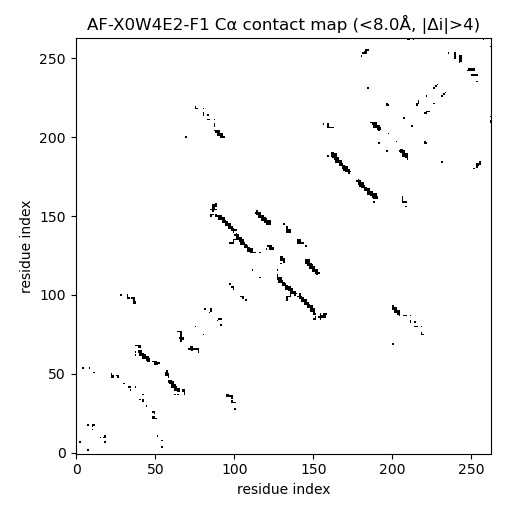CA . ASN A 1 83 ? -7.311 3.232 1.545 1.00 94.12 83 ASN A CA 1
ATOM 663 C C . ASN A 1 83 ? -7.974 3.514 2.897 1.00 94.12 83 ASN A C 1
ATOM 665 O O . ASN A 1 83 ? -7.727 4.567 3.477 1.00 94.12 83 ASN A O 1
ATOM 669 N N . GLY A 1 84 ? -8.763 2.575 3.426 1.00 94.94 84 GLY A N 1
ATOM 670 C CA . GLY A 1 84 ? -9.394 2.727 4.735 1.00 94.94 84 GLY A CA 1
ATOM 671 C C . GLY A 1 84 ? -8.376 2.786 5.876 1.00 94.94 84 GLY A C 1
ATOM 672 O O . GLY A 1 84 ? -8.498 3.628 6.759 1.00 94.94 84 GLY A O 1
ATOM 673 N N . LEU A 1 85 ? -7.328 1.954 5.834 1.00 95.38 85 LEU A N 1
ATOM 674 C CA . LEU A 1 85 ? -6.254 1.980 6.830 1.00 95.38 85 LEU A CA 1
ATOM 675 C C . LEU A 1 85 ? -5.431 3.272 6.753 1.00 95.38 85 LEU A C 1
ATOM 677 O O . LEU A 1 85 ? -5.129 3.869 7.785 1.00 95.38 85 LEU A O 1
ATOM 681 N N . LEU A 1 86 ? -5.099 3.735 5.546 1.00 95.38 86 LEU A N 1
ATOM 682 C CA . LEU A 1 86 ? -4.459 5.035 5.346 1.00 95.38 86 LEU A CA 1
ATOM 683 C C . LEU A 1 86 ? -5.307 6.176 5.932 1.00 95.38 86 LEU A C 1
ATOM 685 O O . LEU A 1 86 ? -4.763 7.076 6.570 1.00 95.38 86 LEU A O 1
ATOM 689 N N . ASP A 1 87 ? -6.629 6.133 5.748 1.00 94.19 87 ASP A N 1
ATOM 690 C CA . ASP A 1 87 ? -7.552 7.183 6.198 1.00 94.19 87 ASP A CA 1
ATOM 691 C C . ASP A 1 87 ? -7.721 7.255 7.726 1.00 94.19 87 ASP A C 1
ATOM 693 O O . ASP A 1 87 ? -8.027 8.313 8.284 1.00 94.19 87 ASP A O 1
ATOM 697 N N . ILE A 1 88 ? -7.429 6.155 8.423 1.00 92.88 88 ILE A N 1
ATOM 698 C CA . ILE A 1 88 ? -7.333 6.119 9.889 1.00 92.88 88 ILE A CA 1
ATOM 699 C C . ILE A 1 88 ? -5.900 6.352 10.404 1.00 92.88 88 ILE A C 1
ATOM 701 O O . ILE A 1 88 ? -5.642 6.193 11.594 1.00 92.88 88 ILE A O 1
ATOM 705 N N . GLY A 1 89 ? -4.966 6.757 9.533 1.00 92.94 89 GLY A N 1
ATOM 706 C CA . GLY A 1 89 ? -3.614 7.187 9.911 1.00 92.94 89 GLY A CA 1
ATOM 707 C C . GLY A 1 89 ? -2.522 6.114 9.828 1.00 92.94 89 GLY A C 1
ATOM 708 O O . GLY A 1 89 ? -1.448 6.287 10.413 1.00 92.94 89 GLY A O 1
ATOM 709 N N . ALA A 1 90 ? -2.765 5.009 9.117 1.00 94.88 90 ALA A N 1
ATOM 710 C CA . ALA A 1 90 ? -1.746 3.987 8.911 1.00 94.88 90 ALA A CA 1
ATOM 711 C C . ALA A 1 90 ? -0.597 4.471 8.023 1.00 94.88 90 ALA A C 1
ATOM 713 O O . ALA A 1 90 ? -0.768 5.303 7.132 1.00 94.88 90 ALA A O 1
ATOM 714 N N . LEU A 1 91 ? 0.556 3.833 8.203 1.00 96.12 91 LEU A N 1
ATOM 715 C CA . LEU A 1 91 ? 1.652 3.850 7.244 1.00 96.12 91 LEU A CA 1
ATOM 716 C C . LEU A 1 91 ? 1.652 2.536 6.462 1.00 96.12 91 LEU A C 1
ATOM 718 O O . LEU A 1 91 ? 1.643 1.459 7.066 1.00 96.12 91 LEU A O 1
ATOM 722 N N . VAL A 1 92 ? 1.708 2.628 5.134 1.00 97.56 92 VAL A N 1
ATOM 723 C CA . VAL A 1 92 ? 1.712 1.476 4.223 1.00 97.56 92 VAL A CA 1
ATOM 724 C C . VAL A 1 92 ? 3.092 1.325 3.606 1.00 97.56 92 VAL A C 1
ATOM 726 O O . VAL A 1 92 ? 3.587 2.236 2.939 1.00 97.56 92 VAL A O 1
ATOM 729 N N . ASN A 1 93 ? 3.723 0.180 3.840 1.00 97.31 93 ASN A N 1
ATOM 730 C CA . ASN A 1 93 ? 5.032 -0.144 3.301 1.00 97.31 93 ASN A CA 1
ATOM 731 C C . ASN A 1 93 ? 4.905 -0.931 1.995 1.00 97.31 93 ASN A C 1
ATOM 733 O O . ASN A 1 93 ? 4.366 -2.036 1.976 1.00 97.31 93 ASN A O 1
ATOM 737 N N . TYR A 1 94 ? 5.465 -0.392 0.919 1.00 95.19 94 TYR A N 1
ATOM 738 C CA . TYR A 1 94 ? 5.572 -1.069 -0.365 1.00 95.19 94 TYR A CA 1
ATOM 739 C C . TYR A 1 94 ? 7.010 -1.518 -0.572 1.00 95.19 94 TYR A C 1
ATOM 741 O O . TYR A 1 94 ? 7.950 -0.732 -0.449 1.00 95.19 94 TYR A O 1
ATOM 749 N N . THR A 1 95 ? 7.183 -2.794 -0.901 1.00 93.88 95 THR A N 1
ATOM 750 C CA . THR A 1 95 ? 8.488 -3.388 -1.191 1.00 93.88 95 THR A CA 1
ATOM 751 C C . THR A 1 95 ? 8.402 -4.151 -2.502 1.00 93.88 95 THR A C 1
ATOM 753 O O . THR A 1 95 ? 7.520 -4.989 -2.669 1.00 93.88 95 THR A O 1
ATOM 756 N N . PHE A 1 96 ? 9.305 -3.859 -3.431 1.00 91.81 96 PHE A N 1
ATOM 757 C CA . PHE A 1 96 ? 9.366 -4.508 -4.741 1.00 91.81 96 PHE A CA 1
ATOM 758 C C . PHE A 1 96 ? 10.815 -4.587 -5.227 1.00 91.81 96 PHE A C 1
ATOM 760 O O . PHE A 1 96 ? 11.683 -3.860 -4.741 1.00 91.81 96 PHE A O 1
ATOM 767 N N . ASN A 1 97 ? 11.090 -5.507 -6.152 1.00 94.31 97 ASN A N 1
ATOM 768 C CA . ASN A 1 97 ? 12.424 -5.693 -6.717 1.00 94.31 97 ASN A CA 1
ATOM 769 C C . ASN A 1 97 ? 12.454 -5.152 -8.145 1.00 94.31 97 ASN A C 1
ATOM 771 O O . ASN A 1 97 ? 11.886 -5.763 -9.045 1.00 94.31 97 ASN A O 1
ATOM 775 N N . LEU A 1 98 ? 13.082 -3.994 -8.337 1.00 95.38 98 LEU A N 1
ATOM 776 C CA . LEU A 1 98 ? 13.217 -3.368 -9.649 1.00 95.38 98 LEU A CA 1
ATOM 777 C C . LEU A 1 98 ? 14.277 -4.092 -10.467 1.00 95.38 98 LEU A C 1
ATOM 779 O O . LEU A 1 98 ? 15.333 -4.407 -9.931 1.00 95.38 98 LEU A O 1
ATOM 783 N N . ILE A 1 99 ? 14.029 -4.294 -11.761 1.00 93.88 99 ILE A N 1
ATOM 784 C CA . ILE A 1 99 ? 14.926 -5.065 -12.635 1.00 93.88 99 ILE A CA 1
ATOM 785 C C . ILE A 1 99 ? 15.399 -4.226 -13.834 1.00 93.88 99 ILE A C 1
ATOM 787 O O . ILE A 1 99 ? 14.682 -3.355 -14.323 1.00 93.88 99 ILE A O 1
ATOM 791 N N . ALA A 1 100 ? 16.606 -4.474 -14.333 1.00 93.38 100 ALA A N 1
ATOM 792 C CA . ALA A 1 100 ? 17.108 -3.953 -15.603 1.00 93.38 100 ALA A CA 1
ATOM 793 C C . ALA A 1 100 ? 17.708 -5.096 -16.439 1.00 93.38 100 ALA A C 1
ATOM 795 O O . ALA A 1 100 ? 18.409 -5.952 -15.906 1.00 93.38 100 ALA A O 1
ATOM 796 N N . GLU A 1 101 ? 17.437 -5.124 -17.745 1.00 90.12 101 GLU A N 1
ATOM 797 C CA . GLU A 1 101 ? 18.010 -6.110 -18.663 1.00 90.12 101 GLU A CA 1
ATOM 798 C C . GLU A 1 101 ? 19.490 -5.804 -18.881 1.00 90.12 101 GLU A C 1
ATOM 800 O O . GLU A 1 101 ? 19.924 -4.655 -18.769 1.00 90.12 101 GLU A O 1
ATOM 805 N N . GLU A 1 102 ? 20.268 -6.829 -19.221 1.00 90.62 102 GLU A N 1
ATOM 806 C CA . GLU A 1 102 ? 21.683 -6.648 -19.544 1.00 90.62 102 GLU A CA 1
ATOM 807 C C . GLU A 1 102 ? 21.852 -5.624 -20.680 1.00 90.62 102 GLU A C 1
ATOM 809 O O . GLU A 1 102 ? 21.196 -5.695 -21.724 1.00 90.62 102 GLU A O 1
ATOM 814 N N . GLY A 1 103 ? 22.745 -4.656 -20.470 1.00 88.94 103 GLY A N 1
ATOM 815 C CA . GLY A 1 103 ? 23.007 -3.576 -21.420 1.00 88.94 103 GLY A CA 1
ATOM 816 C C . GLY A 1 103 ? 22.119 -2.343 -21.238 1.00 88.94 103 GLY A C 1
ATOM 817 O O . GLY A 1 103 ? 22.310 -1.365 -21.965 1.00 88.94 103 GLY A O 1
ATOM 818 N N . TRP A 1 104 ? 21.201 -2.349 -20.265 1.00 89.25 104 TRP A N 1
ATOM 819 C CA . TRP A 1 104 ? 20.307 -1.228 -19.977 1.00 89.25 104 TRP A CA 1
ATOM 820 C C . TRP A 1 104 ? 20.475 -0.694 -18.556 1.00 89.25 104 TRP A C 1
ATOM 822 O O . TRP A 1 104 ? 20.558 -1.438 -17.581 1.00 89.25 104 TRP A O 1
ATOM 832 N N . ASP A 1 105 ? 20.462 0.632 -18.448 1.00 92.62 105 ASP A N 1
ATOM 833 C CA . ASP A 1 105 ? 20.268 1.329 -17.183 1.00 92.62 105 ASP A CA 1
ATOM 834 C C . ASP A 1 105 ? 18.823 1.840 -17.144 1.00 92.62 105 ASP A C 1
ATOM 836 O O . ASP A 1 105 ? 18.400 2.567 -18.048 1.00 92.62 105 ASP A O 1
ATOM 840 N N . ASN A 1 106 ? 18.082 1.490 -16.092 1.00 94.19 106 ASN A N 1
ATOM 841 C CA . ASN A 1 106 ? 16.682 1.872 -15.929 1.00 94.19 106 ASN A CA 1
ATOM 842 C C . ASN A 1 106 ? 16.522 2.875 -14.783 1.00 94.19 106 ASN A C 1
ATOM 844 O O . ASN A 1 106 ? 17.041 2.681 -13.680 1.00 94.19 106 ASN A O 1
ATOM 848 N N . THR A 1 107 ? 15.741 3.927 -15.028 1.00 95.81 107 THR A N 1
ATOM 849 C CA . THR A 1 107 ? 15.247 4.826 -13.981 1.00 95.81 107 THR A CA 1
ATOM 850 C C . THR A 1 107 ? 13.758 4.595 -13.789 1.00 95.81 107 THR A C 1
ATOM 852 O O . THR A 1 107 ? 12.961 4.895 -14.674 1.00 95.81 107 THR A O 1
ATOM 855 N N . TYR A 1 108 ? 13.383 4.109 -12.613 1.00 95.81 108 TYR A N 1
ATOM 856 C CA . TYR A 1 108 ? 11.990 3.961 -12.209 1.00 95.81 108 TYR A CA 1
ATOM 857 C C . TYR A 1 108 ? 11.553 5.213 -11.465 1.00 95.81 108 TYR A C 1
ATOM 859 O O . TYR A 1 108 ? 12.275 5.686 -10.589 1.00 95.81 108 TYR A O 1
ATOM 867 N N . THR A 1 109 ? 10.390 5.757 -11.816 1.00 95.69 109 THR A N 1
ATOM 868 C CA . THR A 1 109 ? 9.831 6.950 -11.171 1.00 95.69 109 THR A CA 1
ATOM 869 C C . THR A 1 109 ? 8.402 6.672 -10.734 1.00 95.69 109 THR A C 1
ATOM 871 O O . THR A 1 109 ? 7.579 6.281 -11.555 1.00 95.69 109 THR A O 1
ATOM 874 N N . ILE A 1 110 ? 8.103 6.926 -9.462 1.00 94.25 110 ILE A N 1
ATOM 875 C CA . ILE A 1 110 ? 6.735 6.997 -8.941 1.00 94.25 110 ILE A CA 1
ATOM 876 C C . ILE A 1 110 ? 6.434 8.458 -8.626 1.00 94.25 110 ILE A C 1
ATOM 878 O O . ILE A 1 110 ? 7.260 9.159 -8.037 1.00 94.25 110 ILE A O 1
ATOM 882 N N . ILE A 1 111 ? 5.252 8.919 -9.029 1.00 95.19 111 ILE A N 1
ATOM 883 C CA . ILE A 1 111 ? 4.751 10.259 -8.727 1.00 95.19 111 ILE A CA 1
ATOM 884 C C . ILE A 1 111 ? 3.603 10.107 -7.737 1.00 95.19 111 ILE A C 1
ATOM 886 O O . ILE A 1 111 ? 2.565 9.546 -8.078 1.00 95.19 111 ILE A O 1
ATOM 890 N N . LEU A 1 112 ? 3.794 10.591 -6.514 1.00 95.31 112 LEU A N 1
ATOM 891 C CA . LEU A 1 112 ? 2.752 10.549 -5.497 1.00 95.31 112 LEU A CA 1
ATOM 892 C C . LEU A 1 112 ? 1.694 11.632 -5.763 1.00 95.31 112 LEU A C 1
ATOM 894 O O . LEU A 1 112 ? 2.056 12.761 -6.117 1.00 95.31 112 LEU A O 1
ATOM 898 N N . PRO A 1 113 ? 0.395 11.326 -5.588 1.00 94.88 113 PRO A N 1
ATOM 899 C CA . PRO A 1 113 ? -0.646 12.345 -5.616 1.00 94.88 113 PRO A CA 1
ATOM 900 C C . PRO A 1 113 ? -0.489 13.300 -4.426 1.00 94.88 113 PRO A C 1
ATOM 902 O O . PRO A 1 113 ? 0.034 12.914 -3.384 1.00 94.88 113 PRO A O 1
ATOM 905 N N . ASP A 1 114 ? -1.011 14.523 -4.545 1.00 93.88 114 ASP A N 1
ATOM 906 C CA . ASP A 1 114 ? -0.907 15.553 -3.494 1.00 93.88 114 ASP A CA 1
ATOM 907 C C . ASP A 1 114 ? -1.526 15.127 -2.149 1.00 93.88 114 ASP A C 1
ATOM 909 O O . ASP A 1 114 ? -1.179 15.668 -1.101 1.00 93.88 114 ASP A O 1
ATOM 913 N N . SER A 1 115 ? -2.449 14.161 -2.168 1.00 94.31 115 SER A N 1
ATOM 914 C CA . SER A 1 115 ? -3.071 13.592 -0.971 1.00 94.31 115 SER A CA 1
ATOM 915 C C . SER A 1 115 ? -2.169 12.618 -0.213 1.00 94.31 115 SER A C 1
ATOM 917 O O . SER A 1 115 ? -2.523 12.229 0.896 1.00 94.31 115 SER A O 1
ATOM 919 N N . MET A 1 116 ? -1.041 12.198 -0.789 1.00 95.62 116 MET A N 1
ATOM 920 C CA . MET A 1 116 ? -0.128 11.219 -0.205 1.00 95.62 116 MET A CA 1
ATOM 921 C C . MET A 1 116 ? 1.253 11.814 0.037 1.00 95.62 116 MET A C 1
ATOM 923 O O . MET A 1 116 ? 1.748 12.659 -0.709 1.00 95.62 116 MET A O 1
ATOM 927 N N . LYS A 1 117 ? 1.908 11.309 1.075 1.00 94.81 117 LYS A N 1
ATOM 928 C CA . LYS A 1 117 ? 3.280 11.656 1.426 1.00 94.81 117 LYS A CA 1
ATOM 929 C C . LYS A 1 117 ? 4.099 10.401 1.627 1.00 94.81 117 LYS A C 1
ATOM 931 O O . LYS A 1 117 ? 3.591 9.369 2.055 1.00 94.81 117 LYS A O 1
ATOM 936 N N . TYR A 1 118 ? 5.386 10.505 1.330 1.00 95.25 118 TYR A N 1
ATOM 937 C CA . TYR A 1 118 ? 6.334 9.484 1.740 1.00 95.25 118 TYR A CA 1
ATOM 938 C C . TYR A 1 118 ? 6.883 9.838 3.123 1.00 95.25 118 TYR A C 1
ATOM 940 O O . TYR A 1 118 ? 7.179 10.996 3.413 1.00 95.25 118 TYR A O 1
ATOM 948 N N . GLN A 1 119 ? 7.064 8.818 3.949 1.00 95.25 119 GLN A N 1
ATOM 949 C CA . GLN A 1 119 ? 7.747 8.911 5.237 1.00 95.25 119 GLN A CA 1
ATOM 950 C C . GLN A 1 119 ? 9.194 8.430 5.123 1.00 95.25 119 GLN A C 1
ATOM 952 O O . GLN A 1 119 ? 10.125 9.030 5.661 1.00 95.25 119 GLN A O 1
ATOM 957 N N . ARG A 1 120 ? 9.406 7.348 4.370 1.00 96.31 120 ARG A N 1
ATOM 958 C CA . ARG A 1 120 ? 10.726 6.758 4.138 1.00 96.31 120 ARG A CA 1
ATOM 959 C C . ARG A 1 120 ? 10.785 6.145 2.752 1.00 96.31 120 ARG A C 1
ATOM 961 O O . ARG A 1 120 ? 9.812 5.561 2.293 1.00 96.31 120 ARG A O 1
ATOM 968 N N . THR A 1 121 ? 11.937 6.239 2.101 1.00 97.69 121 THR A N 1
ATOM 969 C CA . THR A 1 121 ? 12.200 5.504 0.865 1.00 97.69 121 THR A CA 1
ATOM 970 C C . THR A 1 121 ? 13.691 5.242 0.678 1.00 97.69 121 THR A C 1
ATOM 972 O O . THR A 1 121 ? 14.523 5.973 1.216 1.00 97.69 121 THR A O 1
ATOM 975 N N . THR A 1 122 ? 14.029 4.202 -0.084 1.00 97.50 122 THR A N 1
ATOM 976 C CA . THR A 1 122 ? 15.392 3.956 -0.584 1.00 97.50 122 THR A CA 1
ATOM 977 C C . THR A 1 122 ? 15.733 4.766 -1.843 1.00 97.50 122 THR A C 1
ATOM 979 O O . THR A 1 122 ? 16.879 4.737 -2.289 1.00 97.50 122 THR A O 1
ATOM 982 N N . GLY A 1 123 ? 14.756 5.462 -2.433 1.00 96.31 123 GLY A N 1
ATOM 983 C CA . GLY A 1 123 ? 14.921 6.250 -3.654 1.00 96.31 123 GLY A CA 1
ATOM 984 C C . GLY A 1 123 ? 15.395 7.679 -3.402 1.00 96.31 123 GLY A C 1
ATOM 985 O O . GLY A 1 123 ? 15.362 8.190 -2.282 1.00 96.31 123 GLY A O 1
ATOM 986 N N . SER A 1 124 ? 15.816 8.356 -4.468 1.00 97.31 124 SER A N 1
ATOM 987 C CA . SER A 1 124 ? 16.039 9.802 -4.451 1.00 97.31 124 SER A CA 1
ATOM 988 C C . SER A 1 124 ? 14.720 10.539 -4.651 1.00 97.31 124 SER A C 1
ATOM 990 O O . SER A 1 124 ? 13.943 10.163 -5.529 1.00 97.31 124 SER A O 1
ATOM 992 N N . VAL A 1 125 ? 14.491 11.604 -3.885 1.00 97.00 125 VAL A N 1
ATOM 993 C CA . VAL A 1 125 ? 13.229 12.352 -3.914 1.00 97.00 125 VAL A CA 1
ATOM 994 C C . VAL A 1 125 ? 13.427 13.771 -4.434 1.00 97.00 125 VAL A C 1
ATOM 996 O O . VAL A 1 125 ? 14.321 14.484 -3.980 1.00 97.00 125 VAL A O 1
ATOM 999 N N . GLU A 1 126 ? 12.537 14.195 -5.330 1.00 95.75 126 GLU A N 1
ATOM 1000 C CA . GLU A 1 126 ? 12.391 15.579 -5.779 1.00 95.75 126 GLU A CA 1
ATOM 1001 C C . GLU A 1 126 ? 10.900 15.957 -5.815 1.00 95.75 126 GLU A C 1
ATOM 1003 O O . GLU A 1 126 ? 10.140 15.510 -6.676 1.00 95.75 126 GLU A O 1
ATOM 1008 N N . GLY A 1 127 ? 10.452 16.772 -4.855 1.00 92.88 127 GLY A N 1
ATOM 1009 C CA . GLY A 1 127 ? 9.031 17.103 -4.710 1.00 92.88 127 GLY A CA 1
ATOM 1010 C C . GLY A 1 127 ? 8.192 15.866 -4.373 1.00 92.88 127 GLY A C 1
ATOM 1011 O O . GLY A 1 127 ? 8.457 15.197 -3.378 1.00 92.88 127 GLY A O 1
ATOM 1012 N N . ASN A 1 128 ? 7.189 15.561 -5.201 1.00 94.25 128 ASN A N 1
ATOM 1013 C CA . ASN A 1 128 ? 6.348 14.362 -5.088 1.00 94.25 128 ASN A CA 1
ATOM 1014 C C . ASN A 1 128 ? 6.860 13.173 -5.922 1.00 94.25 128 ASN A C 1
ATOM 1016 O O . ASN A 1 128 ? 6.162 12.169 -6.059 1.00 94.25 128 ASN A O 1
ATOM 1020 N N . ARG A 1 129 ? 8.054 13.286 -6.515 1.00 96.88 129 ARG A N 1
ATOM 1021 C CA . ARG A 1 129 ? 8.652 12.243 -7.350 1.00 96.88 129 ARG A CA 1
ATOM 1022 C C . ARG A 1 129 ? 9.680 11.458 -6.556 1.00 96.88 129 ARG A C 1
ATOM 1024 O O . ARG A 1 129 ? 10.598 12.045 -5.985 1.00 96.88 129 ARG A O 1
ATOM 1031 N N . ILE A 1 130 ? 9.556 10.138 -6.580 1.00 97.75 130 ILE A N 1
ATOM 1032 C CA . ILE A 1 130 ? 10.525 9.206 -6.005 1.00 97.75 130 ILE A CA 1
ATOM 1033 C C . ILE A 1 130 ? 11.153 8.422 -7.150 1.00 97.75 130 ILE A C 1
ATOM 1035 O O . ILE A 1 130 ? 10.438 7.883 -7.996 1.00 97.75 130 ILE A O 1
ATOM 1039 N N . GLN A 1 131 ? 12.483 8.382 -7.188 1.00 97.69 131 GLN A N 1
ATOM 1040 C CA . GLN A 1 131 ? 13.239 7.767 -8.272 1.00 97.69 131 GLN A CA 1
ATOM 1041 C C . GLN A 1 131 ? 14.245 6.737 -7.772 1.00 97.69 131 GLN A C 1
ATOM 1043 O O . GLN A 1 131 ? 14.945 6.954 -6.782 1.00 97.69 131 GLN A O 1
ATOM 1048 N N . TRP A 1 132 ? 14.374 5.650 -8.526 1.00 97.25 132 TRP A N 1
ATOM 1049 C CA . TRP A 1 132 ? 15.373 4.608 -8.316 1.00 97.25 132 TRP A CA 1
ATOM 1050 C C . TRP A 1 132 ? 16.122 4.327 -9.612 1.00 97.25 132 TRP A C 1
ATOM 1052 O O . TRP A 1 132 ? 15.553 4.409 -10.699 1.00 97.25 132 TRP A O 1
ATOM 1062 N N . TYR A 1 133 ? 17.400 3.979 -9.486 1.00 95.88 133 TYR A N 1
ATOM 1063 C CA . TYR A 1 133 ? 18.302 3.767 -10.614 1.00 95.88 133 TYR A CA 1
ATOM 1064 C C . TYR A 1 133 ? 18.876 2.354 -10.543 1.00 95.88 133 TYR A C 1
ATOM 1066 O O . TYR A 1 133 ? 19.647 2.053 -9.632 1.00 95.88 133 TYR A O 1
ATOM 1074 N N . VAL A 1 134 ? 18.527 1.512 -11.513 1.00 95.31 134 VAL A N 1
ATOM 1075 C CA . VAL A 1 134 ? 19.092 0.168 -11.678 1.00 95.31 134 VAL A CA 1
ATOM 1076 C C . VAL A 1 134 ? 20.116 0.236 -12.804 1.00 95.31 134 VAL A C 1
ATOM 1078 O O . VAL A 1 134 ? 19.759 0.525 -13.944 1.00 95.31 134 VAL A O 1
ATOM 1081 N N . LYS A 1 135 ? 21.396 0.044 -12.476 1.00 93.50 135 LYS A N 1
ATOM 1082 C CA . LYS A 1 135 ? 22.504 0.173 -13.431 1.00 93.50 135 LYS A CA 1
ATOM 1083 C C . LYS A 1 135 ? 22.958 -1.199 -13.910 1.00 93.50 135 LYS A C 1
ATOM 1085 O O . LYS A 1 135 ? 23.844 -1.767 -13.281 1.00 93.50 135 LYS A O 1
ATOM 1090 N N . ASN A 1 136 ? 22.370 -1.713 -14.988 1.00 93.44 136 ASN A N 1
ATOM 1091 C CA . ASN A 1 136 ? 22.728 -3.019 -15.547 1.00 93.44 136 ASN A CA 1
ATOM 1092 C C . ASN A 1 136 ? 23.352 -2.930 -16.950 1.00 93.44 136 ASN A C 1
ATOM 1094 O O . ASN A 1 136 ? 23.372 -3.907 -17.702 1.00 93.44 136 ASN A O 1
ATOM 1098 N N . GLY A 1 137 ? 23.912 -1.771 -17.309 1.00 87.44 137 GLY A N 1
ATOM 1099 C CA . GLY A 1 137 ? 24.629 -1.586 -18.571 1.00 87.44 137 GLY A CA 1
ATOM 1100 C C . GLY A 1 137 ? 25.796 -2.559 -18.803 1.00 87.44 137 GLY A C 1
ATOM 1101 O O . GLY A 1 137 ? 26.132 -2.829 -19.954 1.00 87.44 137 GLY A O 1
ATOM 1102 N N . ASP A 1 138 ? 26.406 -3.100 -17.744 1.00 87.12 138 ASP A N 1
ATOM 1103 C CA . ASP A 1 138 ? 27.510 -4.070 -17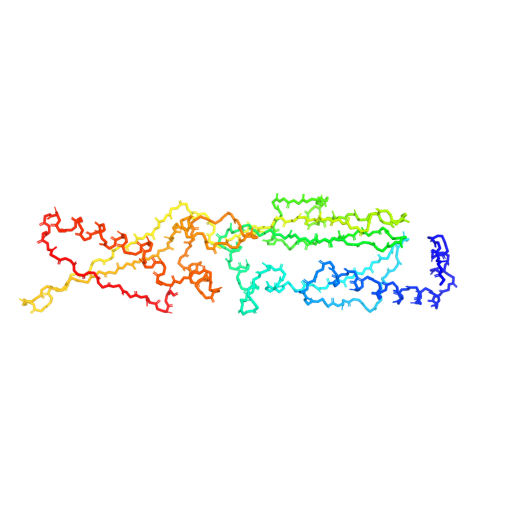.807 1.00 87.12 138 ASP A CA 1
ATOM 1104 C C . ASP A 1 138 ? 27.091 -5.530 -17.542 1.00 87.12 138 ASP A C 1
ATOM 1106 O O . ASP A 1 138 ? 27.939 -6.422 -17.599 1.00 87.12 138 ASP A O 1
ATOM 1110 N N . GLY A 1 139 ? 25.806 -5.774 -17.253 1.00 85.44 139 GLY A N 1
ATOM 1111 C CA . GLY A 1 139 ? 25.261 -7.096 -16.931 1.00 85.44 139 GLY A CA 1
ATOM 1112 C C . GLY A 1 139 ? 25.526 -7.589 -15.502 1.00 85.44 139 GLY A C 1
ATOM 1113 O O . GLY A 1 139 ? 25.208 -8.738 -15.193 1.00 85.44 139 GLY A O 1
ATOM 1114 N N . GLY A 1 140 ? 26.129 -6.775 -14.628 1.00 83.06 140 GLY A N 1
ATOM 1115 C CA . GLY A 1 140 ? 26.538 -7.191 -13.281 1.00 83.06 140 GLY A CA 1
ATOM 1116 C C . GLY A 1 140 ? 25.504 -6.969 -12.172 1.00 83.06 140 GLY A C 1
ATOM 1117 O O . GLY A 1 140 ? 25.670 -7.507 -11.074 1.00 83.06 140 GLY A O 1
ATOM 1118 N N . HIS A 1 141 ? 24.459 -6.180 -12.427 1.00 82.06 141 HIS A N 1
ATOM 1119 C CA . HIS A 1 141 ? 23.540 -5.680 -11.399 1.00 82.06 141 HIS A CA 1
ATOM 1120 C C . HIS A 1 141 ? 22.092 -5.665 -11.912 1.00 82.06 141 HIS A C 1
ATOM 1122 O O . HIS A 1 141 ? 21.540 -4.596 -12.184 1.00 82.06 141 HIS A O 1
ATOM 1128 N N . PRO A 1 142 ? 21.473 -6.847 -12.074 1.00 87.81 142 PRO A N 1
ATOM 1129 C CA . PRO A 1 142 ? 20.178 -6.964 -12.732 1.00 87.81 142 PRO A CA 1
ATOM 1130 C C . PRO A 1 142 ? 19.027 -6.417 -11.897 1.00 87.81 142 PRO A C 1
ATOM 1132 O O . PRO A 1 142 ? 17.990 -6.095 -12.469 1.00 87.81 142 PRO A O 1
ATOM 1135 N N . ASP A 1 143 ? 19.181 -6.312 -10.576 1.00 92.94 143 ASP A N 1
ATOM 1136 C CA . ASP A 1 143 ? 18.079 -6.000 -9.682 1.00 92.94 143 ASP A CA 1
ATOM 1137 C C . ASP A 1 143 ? 18.434 -5.073 -8.509 1.00 92.94 143 ASP A C 1
ATOM 1139 O O . ASP A 1 143 ? 19.591 -4.919 -8.106 1.00 92.94 143 ASP A O 1
ATOM 1143 N N . LEU A 1 144 ? 17.403 -4.413 -7.979 1.00 94.94 144 LEU A N 1
ATOM 1144 C CA . LEU A 1 144 ? 17.465 -3.511 -6.837 1.00 94.94 144 LEU A CA 1
ATOM 1145 C C . LEU A 1 144 ? 16.193 -3.651 -5.995 1.00 94.94 144 LEU A C 1
ATOM 1147 O O . LEU A 1 144 ? 15.110 -3.229 -6.410 1.00 94.94 144 LEU A O 1
ATOM 1151 N N . LEU A 1 145 ? 16.345 -4.158 -4.771 1.00 95.62 145 LEU A N 1
ATOM 1152 C CA . LEU A 1 145 ? 15.271 -4.158 -3.784 1.00 95.62 145 LEU A CA 1
ATOM 1153 C C . LEU A 1 145 ? 15.000 -2.728 -3.315 1.00 95.62 145 LEU A C 1
ATOM 1155 O O . LEU A 1 145 ? 15.909 -2.031 -2.849 1.00 95.62 145 LEU A O 1
ATOM 1159 N N . VAL A 1 146 ? 13.744 -2.304 -3.396 1.00 95.62 146 VAL A N 1
ATOM 1160 C CA . VAL A 1 146 ? 13.334 -0.964 -2.988 1.00 95.62 146 VAL A CA 1
ATOM 1161 C C . VAL A 1 146 ? 12.196 -0.990 -1.989 1.00 95.62 146 VAL A C 1
ATOM 1163 O O . VAL A 1 146 ? 11.392 -1.918 -1.951 1.00 95.62 146 VAL A O 1
ATOM 1166 N N . GLU A 1 147 ? 12.148 0.066 -1.184 1.00 96.38 147 GLU A N 1
ATOM 1167 C CA . GLU A 1 147 ? 11.143 0.266 -0.151 1.00 96.38 147 GLU A CA 1
ATOM 1168 C C . GLU A 1 147 ? 10.606 1.699 -0.239 1.00 96.38 147 GLU A C 1
ATOM 1170 O O . GLU A 1 147 ? 11.372 2.657 -0.429 1.00 96.38 147 GLU A O 1
ATOM 1175 N N . VAL A 1 148 ? 9.292 1.854 -0.085 1.00 96.94 148 VAL A N 1
ATOM 1176 C CA . VAL A 1 148 ? 8.636 3.147 0.113 1.00 96.94 148 VAL A CA 1
ATOM 1177 C C . VAL A 1 148 ? 7.511 3.014 1.136 1.00 96.94 148 VAL A C 1
ATOM 1179 O O . VAL A 1 148 ? 6.596 2.212 0.984 1.00 96.94 148 VAL A O 1
ATOM 1182 N N . LEU A 1 149 ? 7.590 3.830 2.182 1.00 97.56 149 LEU A N 1
ATOM 1183 C CA . LEU A 1 149 ? 6.591 3.942 3.234 1.00 97.56 149 LEU A CA 1
ATOM 1184 C C . LEU A 1 149 ? 5.743 5.184 2.963 1.00 97.56 149 LEU A C 1
ATOM 1186 O O . LEU A 1 149 ? 6.283 6.294 2.938 1.00 97.56 149 LEU A O 1
ATOM 1190 N N . ILE A 1 150 ? 4.445 4.989 2.744 1.00 96.94 150 ILE A N 1
ATOM 1191 C CA . ILE A 1 150 ? 3.494 6.028 2.329 1.00 96.94 150 ILE A CA 1
ATOM 1192 C C . ILE A 1 150 ? 2.433 6.234 3.409 1.00 96.94 150 ILE A C 1
ATOM 1194 O O . ILE A 1 150 ? 2.010 5.285 4.068 1.00 96.94 150 ILE A O 1
ATOM 1198 N N . GLU A 1 151 ? 1.983 7.476 3.543 1.00 95.69 151 GLU A N 1
ATOM 1199 C CA . GLU A 1 151 ? 0.845 7.893 4.360 1.00 95.69 151 GLU A CA 1
ATOM 1200 C C . GLU A 1 151 ? -0.075 8.837 3.575 1.00 95.69 151 GLU A C 1
ATOM 1202 O O . GLU A 1 151 ? 0.316 9.388 2.539 1.00 95.69 151 GLU A O 1
ATOM 1207 N N . LEU A 1 152 ? -1.280 9.077 4.094 1.00 95.44 152 LEU A N 1
ATOM 1208 C CA . LEU A 1 152 ? -2.097 10.207 3.654 1.00 95.44 152 LEU A CA 1
ATOM 1209 C C . LEU A 1 152 ? -1.632 11.497 4.332 1.00 95.44 152 LEU A C 1
ATOM 1211 O O . LEU A 1 152 ? -1.405 11.527 5.536 1.00 95.44 152 LEU A O 1
ATOM 1215 N N . ASP A 1 153 ? -1.560 12.585 3.562 1.00 92.12 153 ASP A N 1
ATOM 1216 C CA . ASP A 1 153 ? -1.246 13.923 4.082 1.00 92.12 153 ASP A CA 1
ATOM 1217 C C . ASP A 1 153 ? -2.267 14.381 5.133 1.00 92.12 153 ASP A C 1
ATOM 1219 O O . ASP A 1 153 ? -1.920 15.034 6.117 1.00 92.12 153 ASP A O 1
ATOM 1223 N N . LYS A 1 154 ? -3.545 14.058 4.899 1.00 91.12 154 LYS A N 1
ATOM 1224 C CA . LYS A 1 154 ? 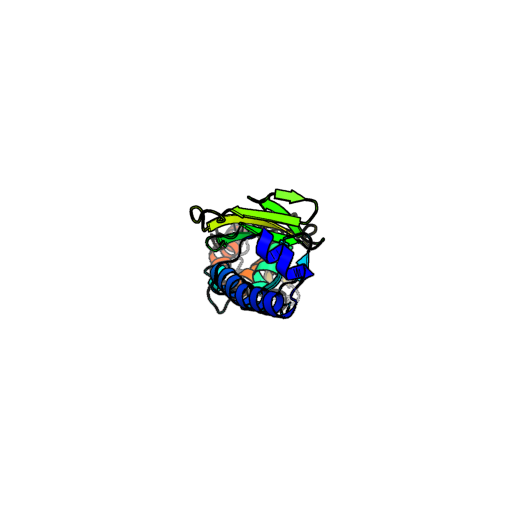-4.677 14.454 5.744 1.00 91.12 154 LYS A CA 1
ATOM 1225 C C . LYS A 1 154 ? -5.668 13.298 5.867 1.00 91.12 154 LYS A C 1
ATOM 1227 O O . LYS A 1 154 ? -6.618 13.247 5.084 1.00 91.12 154 LYS A O 1
ATOM 1232 N N . PRO A 1 155 ? -5.444 12.378 6.811 1.00 89.81 155 PRO A N 1
ATOM 1233 C CA . PRO A 1 155 ? -6.410 11.335 7.130 1.00 89.81 155 PRO A CA 1
ATOM 1234 C C . PRO A 1 155 ? -7.677 11.972 7.717 1.00 89.81 155 PRO A C 1
ATOM 1236 O O . PRO A 1 155 ? -7.598 13.002 8.394 1.00 89.81 155 PRO A O 1
ATOM 1239 N N . THR A 1 156 ? -8.853 11.391 7.483 1.00 85.06 156 THR A N 1
ATOM 1240 C CA . THR A 1 156 ? -10.095 11.912 8.080 1.00 85.06 156 THR A CA 1
ATOM 1241 C C . THR A 1 156 ? -10.195 11.618 9.575 1.00 85.06 156 THR A C 1
ATOM 1243 O O . THR A 1 156 ? -10.872 12.352 10.295 1.00 85.06 156 THR A O 1
ATOM 1246 N N . THR A 1 157 ? -9.518 10.560 10.036 1.00 78.38 157 THR A N 1
ATOM 1247 C CA . THR A 1 157 ? -9.665 10.017 11.395 1.00 78.38 157 THR A CA 1
ATOM 1248 C C . THR A 1 157 ? -8.326 9.892 12.138 1.00 78.38 157 THR A C 1
ATOM 1250 O O . THR A 1 157 ? -8.207 9.142 13.106 1.00 78.38 157 THR A O 1
ATOM 1253 N N . SER A 1 158 ? -7.287 10.617 11.708 1.00 65.25 158 SER A N 1
ATOM 1254 C CA . SER A 1 158 ? -6.009 10.651 12.433 1.00 65.25 158 SER A CA 1
ATOM 1255 C C . SER A 1 158 ? -6.152 11.271 13.826 1.00 65.25 158 SER A C 1
ATOM 1257 O O . SER A 1 158 ? -7.045 12.082 14.046 1.00 65.25 158 SER A O 1
ATOM 1259 N N . GLU A 1 159 ? -5.210 10.954 14.724 1.00 67.25 159 GLU A N 1
ATOM 1260 C CA . GLU A 1 159 ? -5.070 11.525 16.085 1.00 67.25 159 GLU A CA 1
ATOM 1261 C C . GLU A 1 159 ? -5.891 10.851 17.202 1.00 67.25 159 GLU A C 1
ATOM 1263 O O . GLU A 1 159 ? -6.100 11.428 18.270 1.00 67.25 159 GLU A O 1
ATOM 1268 N N . LEU A 1 160 ? -6.301 9.592 17.025 1.00 78.31 160 LEU A N 1
ATOM 1269 C CA . LEU A 1 160 ? -6.815 8.805 18.148 1.00 78.31 160 LEU A CA 1
ATOM 1270 C C . LEU A 1 160 ? -5.669 8.370 19.073 1.00 78.31 160 LEU A C 1
ATOM 1272 O O . LEU A 1 160 ? -4.871 7.497 18.737 1.00 78.31 160 LEU A O 1
ATOM 1276 N N . GLU A 1 161 ? -5.602 8.968 20.260 1.00 80.81 161 GLU A N 1
ATOM 1277 C CA . GLU A 1 161 ? -4.585 8.638 21.272 1.00 80.81 161 GLU A CA 1
ATOM 1278 C C . GLU A 1 161 ? -5.114 7.739 22.397 1.00 80.81 161 GLU A C 1
ATOM 1280 O O . GLU A 1 161 ? -4.327 7.124 23.122 1.00 80.81 161 GLU A O 1
ATOM 1285 N N . ILE A 1 162 ? -6.438 7.658 22.554 1.00 86.44 162 ILE A N 1
ATOM 1286 C CA . ILE A 1 162 ? -7.088 6.947 23.655 1.00 86.44 162 ILE A CA 1
ATOM 1287 C C . ILE A 1 162 ? -8.169 5.991 23.154 1.00 86.44 162 ILE A C 1
ATOM 1289 O O . ILE A 1 162 ? -8.906 6.290 22.212 1.00 86.44 162 ILE A O 1
ATOM 1293 N N . GLU A 1 163 ? -8.261 4.846 23.822 1.00 88.31 163 GLU A N 1
ATOM 1294 C CA . GLU A 1 163 ? -9.424 3.967 23.745 1.00 88.31 163 GLU A CA 1
ATOM 1295 C C . GLU A 1 163 ? -10.632 4.669 24.385 1.00 88.31 163 GLU A C 1
ATOM 1297 O O . GLU A 1 163 ? -10.541 5.173 25.509 1.00 88.31 163 GLU A O 1
ATOM 1302 N N . ASP A 1 164 ? -11.746 4.706 23.655 1.00 87.94 164 ASP A N 1
ATOM 1303 C CA . ASP A 1 164 ? -12.993 5.348 24.060 1.00 87.94 164 ASP A CA 1
ATOM 1304 C C . ASP A 1 164 ? -14.148 4.350 23.928 1.00 87.94 164 ASP A C 1
ATOM 1306 O O . ASP A 1 164 ? -14.658 4.059 22.838 1.00 87.94 164 ASP A O 1
ATOM 1310 N N . ILE A 1 165 ? -14.522 3.793 25.080 1.00 86.19 165 ILE A N 1
ATOM 1311 C CA . ILE A 1 165 ? -15.623 2.850 25.235 1.00 86.19 165 ILE A CA 1
ATOM 1312 C C . ILE A 1 165 ? -16.571 3.412 26.285 1.00 86.19 165 ILE A C 1
ATOM 1314 O O . ILE A 1 165 ? -16.230 3.548 27.464 1.00 86.19 165 ILE A O 1
ATOM 1318 N N . GLU A 1 166 ? -17.791 3.698 25.857 1.00 84.00 166 GLU A N 1
ATOM 1319 C CA . GLU A 1 166 ? -18.847 4.236 26.695 1.00 84.00 166 GLU A CA 1
ATOM 1320 C C . GLU A 1 166 ? -19.826 3.139 27.112 1.00 84.00 166 GLU A C 1
ATOM 1322 O O . GLU A 1 166 ? -20.080 2.165 26.400 1.00 84.00 166 GLU A O 1
ATOM 1327 N N . LEU A 1 167 ? -20.389 3.311 28.305 1.00 79.62 167 LEU A N 1
ATOM 1328 C CA . LEU A 1 167 ? -21.439 2.455 28.835 1.00 79.62 167 LEU A CA 1
ATOM 1329 C C . LEU A 1 167 ? -22.672 3.302 29.087 1.00 79.62 167 LEU A C 1
ATOM 1331 O O . LEU A 1 167 ? -22.674 4.166 29.967 1.00 79.62 167 LEU A O 1
ATOM 1335 N N . GLU A 1 168 ? -23.723 3.044 28.323 1.00 78.25 168 GLU A N 1
ATOM 1336 C CA . GLU A 1 168 ? -24.993 3.735 28.485 1.00 78.25 168 GLU A CA 1
ATOM 1337 C C . GLU A 1 168 ? -25.918 2.913 29.370 1.00 78.25 168 GLU A C 1
ATOM 1339 O O . GLU A 1 168 ? -26.171 1.748 29.086 1.00 78.25 168 GLU A O 1
ATOM 1344 N N . PHE A 1 169 ? -26.460 3.528 30.421 1.00 76.81 169 PHE A N 1
ATOM 1345 C CA . PHE A 1 169 ? -27.413 2.892 31.329 1.00 76.81 169 PHE A CA 1
ATOM 1346 C C . PHE A 1 169 ? -28.805 3.493 31.138 1.00 76.81 169 PHE A C 1
ATOM 1348 O O . PHE A 1 169 ? -29.010 4.690 31.336 1.00 76.81 169 PHE A O 1
ATOM 1355 N N . GLY A 1 170 ? -29.780 2.652 30.804 1.00 75.31 170 GLY A N 1
ATOM 1356 C CA . GLY A 1 170 ? -31.190 3.020 30.718 1.00 75.31 170 GLY A CA 1
ATOM 1357 C C . GLY A 1 170 ? -31.979 2.421 31.875 1.00 75.31 170 GLY A C 1
ATOM 1358 O O . GLY A 1 170 ? -32.055 1.204 31.995 1.00 75.31 170 GLY A O 1
ATOM 1359 N N . LEU A 1 171 ? -32.599 3.257 32.712 1.00 75.38 171 LEU A N 1
ATOM 1360 C CA . LEU A 1 171 ? -33.511 2.808 33.769 1.00 75.38 171 LEU A CA 1
ATOM 1361 C C . LEU A 1 171 ? -34.958 3.075 33.363 1.00 75.38 171 LEU A C 1
ATOM 1363 O O . LEU A 1 171 ? -35.409 4.220 33.331 1.00 75.38 171 LEU A O 1
ATOM 1367 N N . ASN A 1 172 ? -35.704 2.010 33.088 1.00 71.81 172 ASN A N 1
ATOM 1368 C CA . ASN A 1 172 ? -37.125 2.096 32.800 1.00 71.81 172 ASN A CA 1
ATOM 1369 C C . ASN A 1 172 ? -37.952 1.725 34.040 1.00 71.81 172 ASN A C 1
ATOM 1371 O O . ASN A 1 172 ? -38.119 0.550 34.366 1.00 71.81 172 ASN A O 1
ATOM 1375 N N . CYS A 1 173 ? -38.510 2.745 34.697 1.00 75.19 173 CYS A N 1
ATOM 1376 C CA . CYS A 1 173 ? -39.391 2.609 35.865 1.00 75.19 173 CYS A CA 1
ATOM 1377 C C . CYS A 1 173 ? -40.888 2.734 35.515 1.00 75.19 173 CYS A C 1
ATOM 1379 O O . CYS A 1 173 ? -41.728 2.843 36.408 1.00 75.19 173 CYS A O 1
ATOM 1381 N N . SER A 1 174 ? -41.244 2.772 34.226 1.00 75.38 174 SER A N 1
ATOM 1382 C CA . SER A 1 174 ? -42.606 3.109 33.779 1.00 75.38 174 SER A CA 1
ATOM 1383 C C . SER A 1 174 ? -43.668 2.062 34.139 1.00 75.38 174 SER A C 1
ATOM 1385 O O . SER A 1 174 ? -44.848 2.397 34.216 1.00 75.38 174 SER A O 1
ATOM 1387 N N . SER A 1 175 ? -43.272 0.811 34.404 1.00 65.31 175 SER A N 1
ATOM 1388 C CA . SER A 1 175 ? -44.205 -0.291 34.683 1.00 65.31 175 SER A CA 1
ATOM 1389 C C . SER A 1 175 ? -44.726 -0.324 36.130 1.00 65.31 175 SER A C 1
ATOM 1391 O O . SER A 1 175 ? -45.662 -1.068 36.430 1.00 65.31 175 SER A O 1
ATOM 1393 N N . GLY A 1 176 ? -44.120 0.444 37.048 1.00 61.81 176 GLY A N 1
ATOM 1394 C CA . GLY A 1 176 ? -44.477 0.511 38.474 1.00 61.81 176 GLY A CA 1
ATOM 1395 C C . GLY A 1 176 ? -44.299 -0.789 39.279 1.00 61.81 176 GLY A C 1
ATOM 1396 O O . GLY A 1 176 ? -44.413 -0.753 40.502 1.00 61.81 176 GLY A O 1
ATOM 1397 N N . LYS A 1 177 ? -44.026 -1.926 38.624 1.00 65.19 177 LYS A N 1
ATOM 1398 C CA . LYS A 1 177 ? -43.835 -3.247 39.244 1.00 65.19 177 LYS A CA 1
ATOM 1399 C C . LYS A 1 177 ? -42.412 -3.772 39.096 1.00 65.19 177 LYS A C 1
ATOM 1401 O O . LYS A 1 177 ? -41.940 -4.451 39.999 1.00 65.19 177 LYS A O 1
ATOM 1406 N N . GLU A 1 178 ? -41.740 -3.436 37.998 1.00 63.59 178 GLU A N 1
ATOM 1407 C CA . GLU A 1 178 ? -40.370 -3.859 37.709 1.00 63.59 178 GLU A CA 1
ATOM 1408 C C . GLU A 1 178 ? -39.578 -2.690 37.116 1.00 63.59 178 GLU A C 1
ATOM 1410 O O . GLU A 1 178 ? -40.039 -2.011 36.192 1.00 63.59 178 GLU A O 1
ATOM 1415 N N . THR A 1 179 ? -38.387 -2.454 37.665 1.00 65.50 179 THR A N 1
ATOM 1416 C CA . THR A 1 179 ? -37.397 -1.542 37.090 1.00 65.50 179 THR A CA 1
ATOM 1417 C C . THR A 1 179 ? -36.529 -2.346 36.134 1.00 65.50 179 THR A C 1
ATOM 1419 O O . THR A 1 179 ? -35.858 -3.279 36.567 1.00 65.50 179 THR A O 1
ATOM 1422 N N . ILE A 1 180 ? -36.530 -1.991 34.850 1.00 65.44 180 ILE A N 1
ATOM 1423 C CA . ILE A 1 180 ? -35.652 -2.619 33.854 1.00 65.44 180 ILE A CA 1
ATOM 1424 C C . ILE A 1 180 ? -34.400 -1.757 33.721 1.00 65.44 180 ILE A C 1
ATOM 1426 O O . ILE A 1 180 ? -34.510 -0.557 33.460 1.00 65.44 180 ILE A O 1
ATOM 1430 N N . LEU A 1 181 ? -33.228 -2.366 33.904 1.00 68.38 181 LEU A N 1
ATOM 1431 C CA . LEU A 1 181 ? -31.937 -1.753 33.616 1.00 68.38 181 LEU A CA 1
ATOM 1432 C C . LEU A 1 181 ? -31.419 -2.303 32.286 1.00 68.38 181 LEU A C 1
ATOM 1434 O O . LEU A 1 181 ? -31.096 -3.482 32.185 1.00 68.38 181 LEU A O 1
ATOM 1438 N N . THR A 1 182 ? -31.351 -1.445 31.278 1.00 72.00 182 THR A N 1
ATOM 1439 C CA . THR A 1 182 ? -30.678 -1.724 30.008 1.00 72.00 182 THR A CA 1
ATOM 1440 C C . THR A 1 182 ? -29.268 -1.166 30.080 1.00 72.00 182 THR A C 1
ATOM 1442 O O . THR A 1 182 ? -29.052 -0.095 30.653 1.00 72.00 182 THR A O 1
ATOM 1445 N N . THR A 1 183 ? -28.297 -1.868 29.509 1.00 70.25 183 THR A N 1
ATOM 1446 C CA . THR A 1 183 ? -26.949 -1.328 29.352 1.00 70.25 183 THR A CA 1
ATOM 1447 C C . THR A 1 183 ? -26.443 -1.589 27.949 1.00 70.25 183 THR A C 1
ATOM 1449 O O . THR A 1 183 ? -26.487 -2.729 27.498 1.00 70.25 183 THR A O 1
ATOM 1452 N N . ASN A 1 184 ? -25.946 -0.543 27.296 1.00 75.81 184 ASN A N 1
ATOM 1453 C CA . ASN A 1 184 ? -25.311 -0.636 25.987 1.00 75.81 184 ASN A CA 1
ATOM 1454 C C . ASN A 1 184 ? -23.816 -0.360 26.131 1.00 75.81 184 ASN A C 1
ATOM 1456 O O . ASN A 1 184 ? -23.415 0.496 26.922 1.00 75.81 184 ASN A O 1
ATOM 1460 N N . VAL A 1 185 ? -23.003 -1.075 25.356 1.00 77.94 185 VAL A N 1
ATOM 1461 C CA . VAL A 1 185 ? -21.572 -0.796 25.207 1.00 77.94 185 VAL A CA 1
ATOM 1462 C C . VAL A 1 185 ? -21.389 -0.092 23.871 1.00 77.94 185 VAL A C 1
ATOM 1464 O O . VAL A 1 185 ? -21.628 -0.698 22.831 1.00 77.94 185 VAL A O 1
ATOM 1467 N N . LEU A 1 186 ? -20.983 1.173 23.902 1.00 82.31 186 LEU A N 1
ATOM 1468 C CA . LEU A 1 186 ? -20.694 1.954 22.708 1.00 82.31 186 LEU A CA 1
ATOM 1469 C C . LEU A 1 186 ? -19.181 2.051 22.539 1.00 82.31 186 LEU A C 1
ATOM 1471 O O . LEU A 1 186 ? -18.491 2.664 23.348 1.00 82.31 186 LEU A O 1
ATOM 1475 N N . ILE A 1 187 ? -18.667 1.438 21.481 1.00 83.94 187 ILE A N 1
ATOM 1476 C CA . ILE A 1 187 ? -17.247 1.469 21.148 1.00 83.94 187 ILE A CA 1
ATOM 1477 C C . ILE A 1 187 ? -17.032 2.572 20.116 1.00 83.94 187 ILE A C 1
ATOM 1479 O O . ILE A 1 187 ? -17.545 2.469 19.005 1.00 83.94 187 ILE A O 1
ATOM 1483 N N . LYS A 1 188 ? -16.280 3.615 20.470 1.00 87.19 188 LYS A N 1
ATOM 1484 C CA . LYS A 1 188 ? -15.902 4.689 19.537 1.00 87.19 188 LYS A CA 1
ATOM 1485 C C . LYS A 1 188 ? -14.507 4.463 18.977 1.00 87.19 188 LYS A C 1
ATOM 1487 O O . LYS A 1 188 ? -14.302 4.601 17.773 1.00 87.19 188 LYS A O 1
ATOM 1492 N N . SER A 1 189 ? -13.576 4.059 19.834 1.00 90.56 189 SER A N 1
ATOM 1493 C CA . SER A 1 189 ? -12.225 3.654 19.457 1.00 90.56 189 SER A CA 1
ATOM 1494 C C . SER A 1 189 ? -11.716 2.537 20.365 1.00 90.56 189 SER A C 1
ATOM 1496 O O . SER A 1 189 ? -12.097 2.470 21.533 1.00 90.56 189 SER A O 1
ATOM 1498 N N . ILE A 1 190 ? -10.853 1.666 19.840 1.00 90.94 190 ILE A N 1
ATOM 1499 C CA . ILE A 1 190 ? -10.248 0.554 20.595 1.00 90.94 190 ILE A CA 1
ATOM 1500 C C . ILE A 1 190 ? -8.734 0.522 20.448 1.00 90.94 190 ILE A C 1
ATOM 1502 O O . ILE A 1 190 ? -8.212 0.875 19.389 1.00 90.94 190 ILE A O 1
ATOM 1506 N N . ASP A 1 191 ? -8.044 0.045 21.486 1.00 92.00 191 ASP A N 1
ATOM 1507 C CA . ASP A 1 191 ? -6.630 -0.326 21.397 1.00 92.00 191 ASP A CA 1
ATOM 1508 C C . ASP A 1 191 ? -6.491 -1.729 20.789 1.00 92.00 191 ASP A C 1
ATOM 1510 O O . ASP A 1 191 ? -6.899 -2.734 21.375 1.00 92.00 191 ASP A O 1
ATOM 1514 N N . ILE A 1 192 ? -5.903 -1.804 19.593 1.00 91.69 192 ILE A N 1
ATOM 1515 C CA . ILE A 1 192 ? -5.641 -3.064 18.888 1.00 91.69 192 ILE A CA 1
ATOM 1516 C C . ILE A 1 192 ? -4.234 -3.620 19.129 1.00 91.69 192 ILE A C 1
ATOM 1518 O O . ILE A 1 192 ? -3.858 -4.618 18.510 1.00 91.69 192 ILE A O 1
ATOM 1522 N N . GLY A 1 193 ? -3.443 -3.019 20.023 1.00 87.81 193 GLY A N 1
ATOM 1523 C CA . GLY A 1 193 ? -2.068 -3.448 20.292 1.00 87.81 193 GLY A CA 1
ATOM 1524 C C . GLY A 1 193 ? -1.949 -4.930 20.671 1.00 87.81 193 GLY A C 1
ATOM 1525 O O . GLY A 1 193 ? -1.040 -5.615 20.206 1.00 87.81 193 GLY A O 1
ATOM 1526 N N . ASP A 1 194 ? -2.918 -5.450 21.428 1.00 84.81 194 ASP A N 1
ATOM 1527 C CA . ASP A 1 194 ? -2.942 -6.844 21.901 1.00 84.81 194 ASP A CA 1
ATOM 1528 C C . ASP A 1 194 ? -3.669 -7.810 20.941 1.00 84.81 194 ASP A C 1
ATOM 1530 O O . ASP A 1 194 ? -3.835 -9.007 21.215 1.00 84.81 194 ASP A O 1
ATOM 1534 N N . TYR A 1 195 ? -4.128 -7.312 19.792 1.00 90.38 195 TYR A N 1
ATOM 1535 C CA . TYR A 1 195 ? -4.843 -8.124 18.815 1.00 90.38 195 TYR A CA 1
ATOM 1536 C C . TYR A 1 195 ? -3.891 -8.871 17.881 1.00 90.38 195 TYR A C 1
ATOM 1538 O O . TYR A 1 195 ? -4.156 -10.027 17.564 1.00 90.38 195 TYR A O 1
ATOM 1546 N N . ASN A 1 196 ? -2.760 -8.260 17.510 1.00 88.31 196 ASN A N 1
ATOM 1547 C CA . ASN A 1 196 ? -1.831 -8.784 16.500 1.00 88.31 196 ASN A CA 1
ATOM 1548 C C . ASN A 1 196 ? -2.532 -9.109 15.159 1.00 88.31 196 ASN A C 1
ATOM 1550 O O . ASN A 1 196 ? -2.338 -10.175 14.578 1.00 88.31 196 ASN A O 1
ATOM 1554 N N . ILE A 1 197 ? -3.377 -8.180 14.703 1.00 91.50 197 ILE A N 1
ATOM 1555 C CA . ILE A 1 197 ? -4.268 -8.329 13.533 1.00 91.50 197 ILE A CA 1
ATOM 1556 C C . ILE A 1 197 ? -3.837 -7.495 12.321 1.00 91.50 197 ILE A C 1
ATOM 1558 O O . ILE A 1 197 ? -4.444 -7.585 11.257 1.00 91.50 197 ILE A O 1
ATOM 1562 N N . LEU A 1 198 ? -2.809 -6.656 12.471 1.00 93.75 198 LEU A N 1
ATOM 1563 C CA . LEU A 1 198 ? -2.324 -5.815 11.383 1.00 93.75 198 LEU A CA 1
ATOM 1564 C C . LEU A 1 198 ? -1.367 -6.607 10.482 1.00 93.75 198 LEU A C 1
ATOM 1566 O O . LEU A 1 198 ? -0.437 -7.235 10.993 1.00 93.75 198 LEU A O 1
ATOM 1570 N N . PRO A 1 199 ? -1.553 -6.562 9.152 1.00 94.31 199 PRO A N 1
ATOM 1571 C CA . PRO A 1 199 ? -0.585 -7.116 8.215 1.00 94.31 199 PRO A CA 1
ATOM 1572 C C . PRO A 1 199 ? 0.791 -6.452 8.347 1.00 94.31 199 PRO A C 1
ATOM 1574 O O . PRO A 1 199 ? 0.882 -5.270 8.660 1.00 94.31 199 PRO A O 1
ATOM 1577 N N . GLU A 1 200 ? 1.865 -7.173 8.014 1.00 94.12 200 GLU A N 1
ATOM 1578 C CA . GLU A 1 200 ? 3.250 -6.677 8.149 1.00 94.12 200 GLU A CA 1
ATOM 1579 C C . GLU A 1 200 ? 3.547 -5.402 7.341 1.00 94.12 200 GLU A C 1
ATOM 1581 O O . GLU A 1 200 ? 4.448 -4.638 7.683 1.00 94.12 200 GLU A O 1
ATOM 1586 N N .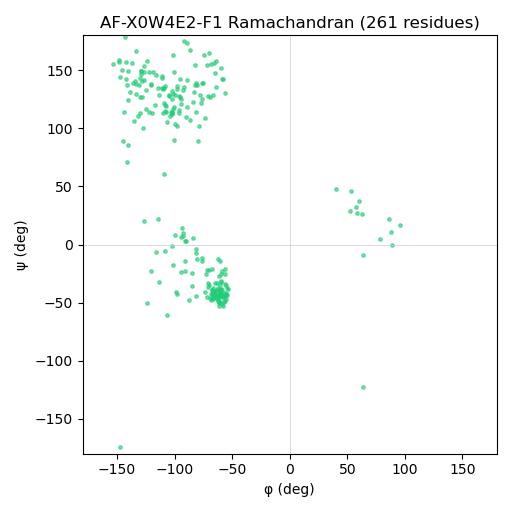 PHE A 1 201 ? 2.801 -5.168 6.258 1.00 95.38 201 PHE A N 1
ATOM 1587 C CA . PHE A 1 201 ? 2.940 -3.976 5.423 1.00 95.38 201 PHE A CA 1
ATOM 1588 C C . PHE A 1 201 ? 2.212 -2.748 5.994 1.00 95.38 201 PHE A C 1
ATOM 1590 O O . PHE A 1 201 ? 2.320 -1.665 5.425 1.00 95.38 201 PHE A O 1
ATOM 1597 N N . ILE A 1 202 ? 1.482 -2.897 7.102 1.00 96.31 202 ILE A N 1
ATOM 1598 C CA . ILE A 1 202 ? 0.752 -1.833 7.790 1.00 96.31 202 ILE A CA 1
ATOM 1599 C C . ILE A 1 202 ? 1.431 -1.535 9.123 1.00 96.31 202 ILE A C 1
ATOM 1601 O O . ILE A 1 202 ? 1.741 -2.430 9.905 1.00 96.31 202 ILE A O 1
ATOM 1605 N N . SER A 1 203 ? 1.629 -0.256 9.419 1.00 94.19 203 SER A N 1
ATOM 1606 C CA . SER A 1 203 ? 2.153 0.192 10.710 1.00 94.19 203 SER A CA 1
ATOM 1607 C C . SER A 1 203 ? 1.504 1.502 11.156 1.00 94.19 203 SER A C 1
ATOM 1609 O O . SER A 1 203 ? 0.654 2.047 10.456 1.00 94.19 203 SER A O 1
ATOM 1611 N N . ASN A 1 204 ? 1.892 1.995 12.337 1.00 91.25 204 ASN A N 1
ATOM 1612 C CA . ASN A 1 204 ? 1.381 3.234 12.935 1.00 91.25 204 ASN A CA 1
ATOM 1613 C C . ASN A 1 204 ? -0.122 3.230 13.269 1.00 91.25 204 ASN A C 1
ATOM 1615 O O . ASN A 1 204 ? -0.745 4.280 13.358 1.00 91.25 204 ASN A O 1
ATOM 1619 N N . LEU A 1 205 ? -0.694 2.049 13.504 1.00 90.75 205 LEU A N 1
ATOM 1620 C CA . LEU A 1 205 ? -2.034 1.909 14.060 1.00 90.75 205 LEU A CA 1
ATOM 1621 C C . LEU A 1 205 ? -1.943 1.212 15.410 1.00 90.75 205 LEU A C 1
ATOM 1623 O O . LEU A 1 205 ? -1.462 0.085 15.511 1.00 90.75 205 LEU A O 1
ATOM 1627 N N . LYS A 1 206 ? -2.402 1.907 16.446 1.00 90.50 206 LYS A N 1
ATOM 1628 C CA . LYS A 1 206 ? -2.545 1.352 17.793 1.00 90.50 206 LYS A CA 1
ATOM 1629 C C . LYS A 1 206 ? -3.976 1.512 18.277 1.00 90.50 206 LYS A C 1
ATOM 1631 O O . LYS A 1 206 ? -4.580 0.539 18.703 1.00 90.50 206 LYS A O 1
ATOM 1636 N N . ILE A 1 207 ? -4.510 2.723 18.166 1.00 92.00 207 ILE A N 1
ATOM 1637 C CA . ILE A 1 207 ? -5.918 3.005 18.415 1.00 92.00 207 ILE A CA 1
ATOM 1638 C C . ILE A 1 207 ? -6.620 3.144 17.067 1.00 92.00 207 ILE A C 1
ATOM 1640 O O . ILE A 1 207 ? -6.123 3.859 16.198 1.00 92.00 207 ILE A O 1
ATOM 1644 N N . ILE A 1 208 ? -7.757 2.474 16.891 1.00 92.31 208 ILE A N 1
ATOM 1645 C CA . ILE A 1 208 ? -8.571 2.584 15.672 1.00 92.31 208 ILE A CA 1
ATOM 1646 C C . ILE A 1 208 ? -10.020 2.939 16.014 1.00 92.31 208 ILE A C 1
ATOM 1648 O O . ILE A 1 208 ? -10.502 2.530 17.074 1.00 92.31 208 ILE A O 1
ATOM 1652 N N . PRO A 1 209 ? -10.729 3.678 15.143 1.00 92.19 209 PRO A N 1
ATOM 1653 C CA . PRO A 1 209 ? -12.153 3.942 15.320 1.00 92.19 209 PRO A CA 1
ATOM 1654 C C . PRO A 1 209 ? -12.979 2.668 15.090 1.00 92.19 209 PRO A C 1
ATOM 1656 O O . PRO A 1 209 ? -12.506 1.719 14.461 1.00 92.19 209 PRO A O 1
ATOM 1659 N N . SER A 1 210 ? -14.240 2.670 15.520 1.00 88.81 210 SER A N 1
ATOM 1660 C CA . SER A 1 210 ? -15.195 1.579 15.259 1.00 88.81 210 SER A CA 1
ATOM 1661 C C . SER A 1 210 ? -15.323 1.218 13.773 1.00 88.81 210 SER A C 1
ATOM 1663 O O . SER A 1 210 ? -15.360 0.041 13.426 1.00 88.81 210 SER A O 1
ATOM 1665 N N . ASP A 1 211 ? -15.298 2.201 12.873 1.00 88.38 211 ASP A N 1
ATOM 1666 C CA . ASP A 1 211 ? -15.301 1.948 11.426 1.00 88.38 211 ASP A CA 1
ATOM 1667 C C . ASP A 1 211 ? -14.026 1.227 10.955 1.00 88.38 211 ASP A C 1
ATOM 1669 O O . ASP A 1 211 ? -14.077 0.382 10.061 1.00 88.38 211 ASP A O 1
ATOM 1673 N N . GLY A 1 212 ? -12.887 1.499 11.598 1.00 91.75 212 GLY A N 1
ATOM 1674 C CA . GLY A 1 212 ? -11.643 0.763 11.382 1.00 91.75 212 GLY A CA 1
ATOM 1675 C C . GLY A 1 212 ? -11.760 -0.685 11.857 1.00 91.75 212 GLY A C 1
ATOM 1676 O O . GLY A 1 212 ? -11.283 -1.595 11.186 1.00 91.75 212 GLY A O 1
ATOM 1677 N N . VAL A 1 213 ? -12.458 -0.927 12.969 1.00 91.69 213 VAL A N 1
ATOM 1678 C CA . VAL A 1 213 ? -12.771 -2.286 13.438 1.00 91.69 213 VAL A CA 1
ATOM 1679 C C . VAL A 1 213 ? -13.620 -3.029 12.412 1.00 91.69 213 VAL A C 1
ATOM 1681 O O . VAL A 1 213 ? -13.256 -4.141 12.025 1.00 91.69 213 VAL A O 1
ATOM 1684 N N . ARG A 1 214 ? -14.709 -2.408 11.933 1.00 91.19 214 ARG A N 1
ATOM 1685 C CA . ARG A 1 214 ? -15.562 -2.984 10.884 1.00 91.19 214 ARG A CA 1
ATOM 1686 C C . ARG A 1 214 ? -14.729 -3.333 9.652 1.00 91.19 214 ARG A C 1
ATOM 1688 O O . ARG A 1 214 ? -14.809 -4.462 9.178 1.00 91.19 214 ARG A O 1
ATOM 1695 N N . LEU A 1 215 ? -13.857 -2.426 9.199 1.00 93.75 215 LEU A N 1
ATOM 1696 C CA . LEU A 1 215 ? -12.955 -2.670 8.069 1.00 93.75 215 LEU A CA 1
ATOM 1697 C C . LEU A 1 215 ? -12.076 -3.914 8.282 1.00 93.75 215 LEU A C 1
ATOM 1699 O O . LEU A 1 215 ? -11.928 -4.726 7.365 1.00 93.75 215 LEU A O 1
ATOM 1703 N N . LEU A 1 216 ? -11.499 -4.094 9.474 1.00 94.00 216 LEU A N 1
ATOM 1704 C CA . LEU A 1 216 ? -10.673 -5.265 9.789 1.00 94.00 216 LEU A CA 1
ATOM 1705 C C . LEU A 1 216 ? -11.500 -6.560 9.832 1.00 94.00 216 LEU A C 1
ATOM 1707 O O . LEU A 1 216 ? -11.038 -7.591 9.339 1.00 94.00 216 LEU A O 1
ATOM 1711 N N . VAL A 1 217 ? -12.722 -6.521 10.370 1.00 92.50 217 VAL A N 1
ATOM 1712 C CA . VAL A 1 217 ? -13.629 -7.681 10.400 1.00 92.50 217 VAL A CA 1
ATOM 1713 C C . VAL A 1 217 ? -14.081 -8.068 8.989 1.00 92.50 217 VAL A C 1
ATOM 1715 O O . VAL A 1 217 ? -13.987 -9.237 8.612 1.00 92.50 217 VAL A O 1
ATOM 1718 N N . GLU A 1 218 ? -14.504 -7.101 8.172 1.00 92.25 218 GLU A N 1
ATOM 1719 C CA . GLU A 1 218 ? -14.928 -7.322 6.782 1.00 92.25 218 GLU A CA 1
ATOM 1720 C C . GLU A 1 218 ? -13.809 -7.922 5.919 1.00 92.25 218 GLU A C 1
ATOM 1722 O O . GLU A 1 218 ? -14.069 -8.728 5.025 1.00 92.25 218 GLU A O 1
ATOM 1727 N N . ASN A 1 219 ? -12.552 -7.587 6.223 1.00 92.75 219 ASN A N 1
ATOM 1728 C CA . ASN A 1 219 ? -11.374 -8.128 5.546 1.00 92.75 219 ASN A CA 1
ATOM 1729 C C . ASN A 1 219 ? -10.774 -9.363 6.244 1.00 92.75 219 ASN A C 1
ATOM 1731 O O . ASN A 1 219 ? -9.671 -9.782 5.900 1.00 92.75 219 ASN A O 1
ATOM 1735 N N . SER A 1 220 ? -11.504 -9.984 7.181 1.00 91.44 220 SER A N 1
ATOM 1736 C CA . SER A 1 220 ? -11.103 -11.219 7.879 1.00 91.44 220 SER A CA 1
ATOM 1737 C C . SER A 1 220 ? -9.771 -11.123 8.639 1.00 91.44 220 SER A C 1
ATOM 1739 O O . SER A 1 220 ? -9.088 -12.131 8.822 1.00 91.44 220 SER A O 1
ATOM 1741 N N . LEU A 1 221 ? -9.392 -9.920 9.076 1.00 92.69 221 LEU A N 1
ATOM 1742 C CA . LEU A 1 221 ? -8.200 -9.683 9.897 1.00 92.69 221 LEU A CA 1
ATOM 1743 C C . LEU A 1 221 ? -8.477 -9.897 11.387 1.00 92.69 221 LEU A C 1
ATOM 1745 O O . LEU A 1 221 ? -7.570 -10.227 12.140 1.00 92.69 221 LEU A O 1
ATOM 1749 N N . THR A 1 222 ? -9.733 -9.754 11.804 1.00 93.44 222 THR A N 1
ATOM 1750 C CA . THR A 1 222 ? -10.222 -10.127 13.135 1.00 93.44 222 THR A CA 1
ATOM 1751 C C . THR A 1 222 ? -11.675 -10.596 13.034 1.00 93.44 222 THR A C 1
ATOM 1753 O O . THR A 1 222 ? -12.221 -10.738 11.937 1.00 93.44 222 THR A O 1
ATOM 1756 N N . SER A 1 223 ? -12.313 -10.866 14.168 1.00 92.81 223 SER A N 1
ATOM 1757 C CA . SER A 1 223 ? -13.722 -11.244 14.236 1.00 92.81 223 SER A CA 1
ATOM 1758 C C . SER A 1 223 ? -14.431 -10.532 15.379 1.00 92.81 223 SER A C 1
ATOM 1760 O O . SER A 1 223 ? -13.820 -10.168 16.385 1.00 92.81 223 SER A O 1
ATOM 1762 N N . TRP A 1 224 ? -15.749 -10.400 15.248 1.00 91.06 224 TRP A N 1
ATOM 1763 C CA . TRP A 1 224 ? -16.609 -9.903 16.319 1.00 91.06 224 TRP A CA 1
ATOM 1764 C C . TRP A 1 224 ? -16.478 -10.716 17.615 1.00 91.06 224 TRP A C 1
ATOM 1766 O O . TRP A 1 224 ? -16.527 -10.142 18.702 1.00 91.06 224 TRP A O 1
ATOM 1776 N N . ASP A 1 225 ? -16.253 -12.029 17.509 1.00 91.56 225 ASP A N 1
ATOM 1777 C CA . ASP A 1 225 ? -16.034 -12.909 18.662 1.00 91.56 225 ASP A CA 1
ATOM 1778 C C . ASP A 1 225 ? -14.707 -12.603 19.370 1.00 91.56 225 ASP A C 1
ATOM 1780 O O . ASP A 1 225 ? -14.654 -12.536 20.598 1.00 91.56 225 ASP A O 1
ATOM 1784 N N . GLU A 1 226 ? -13.633 -12.375 18.609 1.00 91.69 226 GLU A N 1
ATOM 1785 C CA . GLU A 1 226 ? -12.333 -12.008 19.177 1.00 91.69 226 GLU A CA 1
ATOM 1786 C C . GLU A 1 226 ? -12.400 -10.656 19.896 1.00 91.69 226 GLU A C 1
ATOM 1788 O O . GLU A 1 226 ? -11.916 -10.529 21.023 1.00 91.69 226 GLU A O 1
ATOM 1793 N N . LEU A 1 227 ? -13.051 -9.669 19.278 1.00 90.00 227 LEU A N 1
ATOM 1794 C CA . LEU A 1 227 ? -13.281 -8.355 19.873 1.00 90.00 227 LEU A CA 1
ATOM 1795 C C . LEU A 1 227 ? -14.138 -8.436 21.141 1.00 90.00 227 LEU A C 1
ATOM 1797 O O . LEU A 1 227 ? -13.865 -7.752 22.134 1.00 90.00 227 LEU A O 1
ATOM 1801 N N . TYR A 1 228 ? -15.155 -9.300 21.134 1.00 89.69 228 TYR A N 1
ATOM 1802 C CA . TYR A 1 228 ? -15.960 -9.542 22.320 1.00 89.69 228 TYR A CA 1
ATOM 1803 C C . TYR A 1 228 ? -15.108 -10.105 23.462 1.00 89.69 228 TYR A C 1
ATOM 1805 O O . TYR A 1 228 ? -15.140 -9.574 24.571 1.00 89.69 228 TYR A O 1
ATOM 1813 N N . GLU A 1 229 ? -14.320 -11.147 23.200 1.00 90.44 229 GLU A N 1
ATOM 1814 C CA . GLU A 1 229 ? -13.517 -11.807 24.231 1.00 90.44 229 GLU A CA 1
ATOM 1815 C C . GLU A 1 229 ? -12.385 -10.921 24.771 1.00 90.44 229 GLU A C 1
ATOM 1817 O O . GLU A 1 229 ? -12.139 -10.937 25.979 1.00 90.44 229 GLU A O 1
ATOM 1822 N N . LYS A 1 230 ? -11.716 -10.135 23.917 1.00 89.75 230 LYS A N 1
ATOM 1823 C CA . LYS A 1 230 ? -10.575 -9.297 24.323 1.00 89.75 230 LYS A CA 1
ATOM 1824 C C . LYS A 1 230 ? -11.001 -7.972 24.964 1.00 89.75 230 LYS A C 1
ATOM 1826 O O . LYS A 1 230 ? -10.469 -7.610 26.015 1.00 89.75 230 LYS A O 1
ATOM 1831 N N . THR A 1 231 ? -11.985 -7.278 24.390 1.00 89.38 231 THR A N 1
ATOM 1832 C CA . THR A 1 231 ? -12.378 -5.931 24.840 1.00 89.38 231 THR A CA 1
ATOM 1833 C C . THR A 1 231 ? -13.707 -5.939 25.593 1.00 89.38 231 THR A C 1
ATOM 1835 O O . THR A 1 231 ? -13.756 -5.586 26.775 1.00 89.38 231 THR A O 1
ATOM 1838 N N . VAL A 1 232 ? -14.800 -6.369 24.954 1.00 86.19 232 VAL A N 1
ATOM 1839 C CA . VAL A 1 232 ? -16.161 -6.180 25.501 1.00 86.19 232 VAL A CA 1
ATOM 1840 C C . VAL A 1 232 ? -16.365 -6.937 26.810 1.00 86.19 232 VAL A C 1
ATOM 1842 O O . VAL A 1 232 ? -16.909 -6.395 27.773 1.00 86.19 232 VAL A O 1
ATOM 1845 N N . LYS A 1 233 ? -15.905 -8.186 26.880 1.00 87.25 233 LYS A N 1
ATOM 1846 C CA . LYS A 1 233 ? -16.014 -9.035 28.066 1.00 87.25 233 LYS A CA 1
ATOM 1847 C C . LYS A 1 233 ? -15.280 -8.434 29.259 1.00 87.25 233 LYS A C 1
ATOM 1849 O O . LYS A 1 233 ? -15.845 -8.375 30.350 1.00 87.25 233 LYS A O 1
ATOM 1854 N N . THR A 1 234 ? -14.077 -7.906 29.046 1.00 87.06 234 THR A N 1
ATOM 1855 C CA . THR A 1 234 ? -13.289 -7.215 30.077 1.00 87.06 234 THR A CA 1
ATOM 1856 C C . THR A 1 234 ? -14.032 -5.994 30.623 1.00 87.06 234 THR A C 1
ATOM 1858 O O . THR A 1 234 ? -14.114 -5.805 31.843 1.00 87.06 234 THR A O 1
ATOM 1861 N N . VAL A 1 235 ? -14.631 -5.191 29.738 1.00 85.12 235 VAL A N 1
ATOM 1862 C CA . VAL A 1 235 ? -15.463 -4.040 30.119 1.00 85.12 235 VAL A CA 1
ATOM 1863 C C . VAL A 1 235 ? -16.687 -4.502 30.915 1.00 85.12 235 VAL A C 1
ATOM 1865 O O . VAL A 1 235 ? -16.936 -3.997 32.011 1.00 85.12 235 VAL A O 1
ATOM 1868 N N . LYS A 1 236 ? -17.409 -5.516 30.424 1.00 81.69 236 LYS A N 1
ATOM 1869 C CA . LYS A 1 236 ? -18.581 -6.109 31.084 1.00 81.69 236 LYS A CA 1
ATOM 1870 C C . LYS A 1 236 ? -18.257 -6.616 32.491 1.00 81.69 236 LYS A C 1
ATOM 1872 O O . LYS A 1 236 ? -18.958 -6.269 33.444 1.00 81.69 236 LYS A O 1
ATOM 1877 N N . GLU A 1 237 ? -17.194 -7.396 32.655 1.00 84.94 237 GLU A N 1
ATOM 1878 C CA . GLU A 1 237 ? -16.786 -7.946 33.952 1.00 84.94 237 GLU A CA 1
ATOM 1879 C C . GLU A 1 237 ? -16.341 -6.851 34.931 1.00 84.94 237 GLU A C 1
ATOM 1881 O O . GLU A 1 237 ? -16.694 -6.887 36.114 1.00 84.94 237 GLU A O 1
ATOM 1886 N N . THR A 1 238 ? -15.593 -5.854 34.449 1.00 84.62 238 THR A N 1
ATOM 1887 C CA . THR A 1 238 ? -15.118 -4.730 35.269 1.00 84.62 238 THR A CA 1
ATOM 1888 C C . THR A 1 238 ? -16.279 -3.863 35.747 1.00 84.62 238 THR A C 1
ATOM 1890 O O . THR A 1 238 ? -16.329 -3.473 36.917 1.00 84.62 238 THR A O 1
ATOM 1893 N N . THR A 1 239 ? -17.238 -3.584 34.867 1.00 79.50 239 THR A N 1
ATOM 189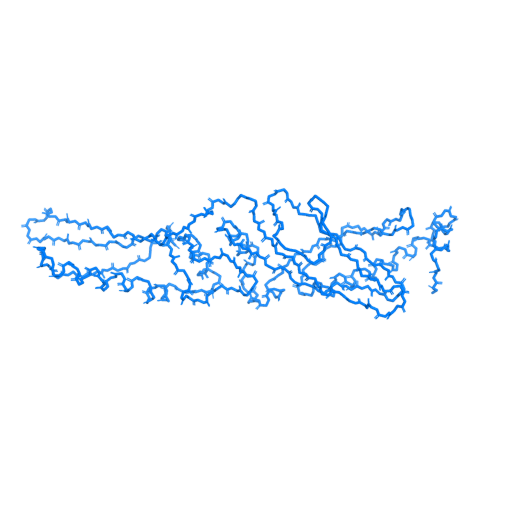4 C CA . THR A 1 239 ? -18.423 -2.780 35.181 1.00 79.50 239 THR A CA 1
ATOM 1895 C C . THR A 1 239 ? -19.363 -3.501 36.127 1.00 79.50 239 THR A C 1
ATOM 1897 O O . THR A 1 239 ? -19.779 -2.904 37.121 1.00 79.50 239 THR A O 1
ATOM 1900 N N . SER A 1 240 ? -19.645 -4.783 35.877 1.00 78.00 240 SER A N 1
ATOM 1901 C CA . SER A 1 240 ? -20.511 -5.588 36.751 1.00 78.00 240 SER A CA 1
ATOM 1902 C C . SER A 1 240 ? -19.972 -5.579 38.181 1.00 78.00 240 SER A C 1
ATOM 1904 O O . SER A 1 240 ? -20.676 -5.175 39.105 1.00 78.00 240 SER A O 1
ATOM 1906 N N . LYS A 1 241 ? -18.667 -5.846 38.353 1.00 80.19 241 LYS A N 1
ATOM 1907 C CA . LYS A 1 241 ? -18.000 -5.779 39.663 1.00 80.19 241 LYS A CA 1
ATOM 1908 C C . LYS A 1 241 ? -18.103 -4.401 40.319 1.00 80.19 241 LYS A C 1
ATOM 1910 O O . LYS A 1 241 ? -18.249 -4.323 41.537 1.00 80.19 241 LYS A O 1
ATOM 1915 N N . LYS A 1 242 ? -17.991 -3.304 39.560 1.00 80.44 242 LYS A N 1
ATOM 1916 C CA . LYS A 1 242 ? -18.106 -1.943 40.115 1.00 80.44 242 LYS A CA 1
ATOM 1917 C C . LYS A 1 242 ? -19.528 -1.635 40.584 1.00 80.44 242 LYS A C 1
ATOM 1919 O O . LYS A 1 242 ? -19.679 -1.054 41.654 1.00 80.44 242 LYS A O 1
ATOM 1924 N N . ILE A 1 243 ? -20.548 -2.019 39.817 1.00 75.19 243 ILE A N 1
ATOM 1925 C CA . ILE A 1 243 ? -21.955 -1.741 40.141 1.00 75.19 243 ILE A CA 1
ATOM 1926 C C . ILE A 1 243 ? -22.430 -2.598 41.314 1.00 75.19 243 ILE A C 1
ATOM 1928 O O . ILE A 1 243 ? -23.024 -2.055 42.249 1.00 75.19 243 ILE A O 1
ATOM 1932 N N . GLU A 1 244 ? -22.107 -3.890 41.317 1.00 75.31 244 GLU A N 1
ATOM 1933 C CA . GLU A 1 244 ? -22.469 -4.815 42.398 1.00 75.31 244 GLU A CA 1
ATOM 1934 C C . GLU A 1 244 ? -21.871 -4.389 43.745 1.00 75.31 244 GLU A C 1
ATOM 1936 O O . GLU A 1 244 ? -22.523 -4.502 44.777 1.00 75.31 244 GLU A O 1
ATOM 1941 N N . ASN A 1 245 ? -20.661 -3.820 43.739 1.00 77.69 245 ASN A N 1
ATOM 1942 C CA . ASN A 1 245 ? -20.001 -3.314 44.948 1.00 77.69 245 ASN A CA 1
ATOM 1943 C C . ASN A 1 245 ? -20.318 -1.839 45.264 1.00 77.69 245 ASN A C 1
ATOM 1945 O O . ASN A 1 245 ? -19.749 -1.272 46.200 1.00 77.69 245 ASN A O 1
ATOM 1949 N N . SER A 1 246 ? -21.186 -1.190 44.485 1.00 73.31 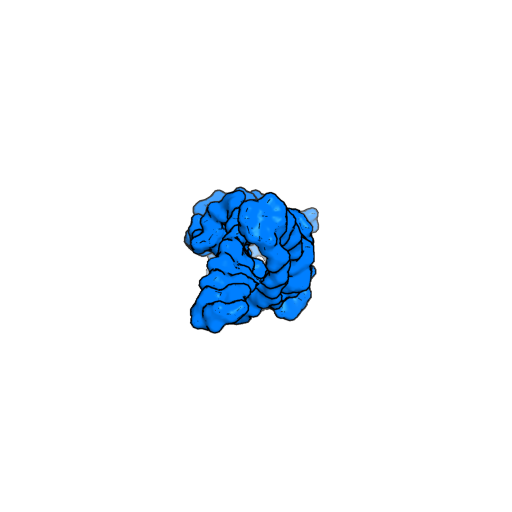246 SER A N 1
ATOM 1950 C CA . SER A 1 246 ? -21.569 0.208 44.700 1.00 73.31 246 SER A CA 1
ATOM 1951 C C . SER A 1 246 ? -22.769 0.340 45.641 1.00 73.31 246 SER A C 1
ATOM 1953 O O . SER A 1 246 ? -23.440 -0.632 45.982 1.00 73.31 246 SER A O 1
ATOM 1955 N N . SER A 1 247 ? -23.107 1.580 46.005 1.00 69.56 247 SER A N 1
ATOM 1956 C CA . SER A 1 247 ? -24.350 1.896 46.721 1.00 69.56 247 SER A CA 1
ATOM 1957 C C . SER A 1 247 ? -25.622 1.522 45.948 1.00 69.56 247 SER A C 1
ATOM 1959 O O . SER A 1 247 ? -26.696 1.495 46.545 1.00 69.56 247 SER A O 1
ATOM 1961 N N . PHE A 1 248 ? -25.511 1.230 44.646 1.00 67.75 248 PHE A N 1
ATOM 1962 C CA . PHE A 1 248 ? -26.607 0.725 43.827 1.00 67.75 248 PHE A CA 1
ATOM 1963 C C . PHE A 1 248 ? -26.959 -0.730 44.191 1.00 67.75 248 PHE A C 1
ATOM 1965 O O . PHE A 1 248 ? -28.142 -1.061 44.221 1.00 67.75 248 PHE A O 1
ATOM 1972 N N . ASN A 1 249 ? -25.956 -1.560 44.534 1.00 63.66 249 ASN A N 1
ATOM 1973 C CA . ASN A 1 249 ? -26.080 -2.951 45.006 1.00 63.66 249 ASN A CA 1
ATOM 1974 C C . ASN A 1 249 ? -27.164 -3.765 44.265 1.00 63.66 249 ASN A C 1
ATOM 1976 O O . ASN A 1 249 ? -28.035 -4.383 44.881 1.00 63.66 249 ASN A O 1
ATOM 1980 N N . GLN A 1 250 ? -27.148 -3.699 42.933 1.00 63.28 250 GLN A N 1
ATOM 1981 C CA . GLN A 1 250 ? -28.006 -4.496 42.055 1.00 63.28 250 GLN A CA 1
ATOM 1982 C C . GLN A 1 250 ? -27.150 -5.511 41.303 1.00 63.28 250 GLN A C 1
ATOM 1984 O O . GLN A 1 250 ? -26.022 -5.202 40.916 1.00 63.28 250 GLN A O 1
ATOM 1989 N N . THR A 1 251 ? -27.711 -6.694 41.055 1.00 61.56 251 THR A N 1
ATOM 1990 C CA . THR A 1 251 ? -27.149 -7.641 40.088 1.00 61.56 251 THR A CA 1
ATOM 1991 C C . THR A 1 251 ? -27.372 -7.090 38.684 1.00 61.56 251 THR A C 1
ATOM 1993 O O . THR A 1 251 ? -28.493 -6.719 38.333 1.00 61.56 251 THR A O 1
ATOM 1996 N N . LEU A 1 252 ? -26.301 -7.013 37.899 1.00 61.44 252 LEU A N 1
ATOM 1997 C CA . LEU A 1 252 ? -26.313 -6.453 36.553 1.00 61.44 252 LEU A CA 1
ATOM 1998 C C . LEU A 1 252 ? -26.190 -7.590 35.536 1.00 61.44 252 LEU A C 1
ATOM 2000 O O . LEU A 1 252 ? -25.147 -8.236 35.462 1.00 61.44 252 LEU A O 1
ATOM 2004 N N . ASP A 1 253 ? -27.235 -7.821 34.745 1.00 61.41 253 ASP A N 1
ATOM 2005 C CA . ASP A 1 253 ? -27.152 -8.719 33.593 1.00 61.41 253 ASP A CA 1
ATOM 2006 C C . ASP A 1 253 ? -26.921 -7.890 32.325 1.00 61.41 253 ASP A C 1
ATOM 2008 O O . ASP A 1 253 ? -27.818 -7.210 31.827 1.00 61.41 253 ASP A O 1
ATOM 2012 N N . LEU A 1 254 ? -25.675 -7.875 31.851 1.00 61.94 254 LEU A N 1
ATOM 2013 C CA . LEU A 1 254 ? -25.275 -7.124 30.663 1.00 61.94 254 LEU A CA 1
ATOM 2014 C C . LEU A 1 254 ? -25.506 -7.968 29.409 1.00 61.94 254 LEU A C 1
ATOM 2016 O O . LEU A 1 254 ? -24.735 -8.891 29.134 1.00 61.94 254 LEU A O 1
ATOM 2020 N N . SER A 1 255 ? -26.522 -7.633 28.620 1.00 61.09 255 SER A N 1
ATOM 2021 C CA . SER A 1 255 ? -26.654 -8.122 27.246 1.00 61.09 255 SER A CA 1
ATOM 2022 C C . SER A 1 255 ? -25.786 -7.286 26.309 1.00 61.09 255 SER A C 1
ATOM 2024 O O . SER A 1 255 ? -25.742 -6.066 26.437 1.00 61.09 255 SER A O 1
ATOM 2026 N N . PHE A 1 256 ? -25.112 -7.936 25.366 1.00 62.66 256 PHE A N 1
ATOM 2027 C CA . PHE A 1 256 ? -24.313 -7.272 24.344 1.00 62.66 256 PHE A CA 1
ATOM 2028 C C . PHE A 1 256 ? -24.778 -7.729 22.961 1.00 62.66 256 PHE A C 1
ATOM 2030 O O . PHE A 1 256 ? -24.961 -8.926 22.742 1.00 62.66 256 PHE A O 1
ATOM 2037 N N . GLU A 1 257 ? -24.965 -6.774 22.057 1.00 63.28 257 GLU A N 1
ATOM 2038 C CA . GLU A 1 257 ? -25.353 -6.997 20.668 1.00 63.28 257 GLU A CA 1
ATOM 2039 C C . GLU A 1 257 ? -24.610 -5.989 19.786 1.00 63.28 257 GLU A C 1
ATOM 2041 O O . GLU A 1 257 ? -24.408 -4.840 20.184 1.00 63.28 257 GLU A O 1
ATOM 2046 N N . TRP A 1 258 ? -24.187 -6.431 18.603 1.00 61.91 258 TRP A N 1
ATOM 2047 C CA . TRP A 1 258 ? -23.584 -5.568 17.592 1.00 61.91 258 TRP A CA 1
ATOM 2048 C C . TRP A 1 258 ? -24.692 -4.899 16.773 1.00 61.91 258 TRP A C 1
ATOM 2050 O O . TRP A 1 258 ? -25.497 -5.599 16.157 1.00 61.91 258 TRP A O 1
ATOM 2060 N N . ASP A 1 259 ? -24.737 -3.565 16.723 1.00 63.22 259 ASP A N 1
ATOM 2061 C CA . ASP A 1 259 ? -25.635 -2.874 15.790 1.00 63.22 259 ASP A CA 1
ATOM 2062 C C . ASP A 1 259 ? -25.023 -2.880 14.389 1.00 63.22 259 ASP A C 1
ATOM 2064 O O . ASP A 1 259 ? -24.165 -2.059 14.082 1.00 63.22 259 ASP A O 1
ATOM 2068 N N . SER A 1 260 ? -25.515 -3.773 13.531 1.00 57.47 260 SER A N 1
ATOM 2069 C CA . SER A 1 260 ? -25.064 -3.928 12.141 1.00 57.47 260 SER A CA 1
ATOM 2070 C C . SER A 1 260 ? -25.271 -2.705 11.229 1.00 57.47 260 SER A C 1
ATOM 2072 O O . SER A 1 260 ? -24.806 -2.704 10.093 1.00 57.47 260 SER A O 1
ATOM 2074 N N . ASN A 1 261 ? -26.051 -1.699 11.654 1.00 54.28 261 ASN A N 1
ATOM 2075 C CA . ASN A 1 261 ? -26.263 -0.477 10.866 1.00 54.28 261 ASN A CA 1
ATOM 2076 C C . ASN A 1 261 ? -25.243 0.616 11.197 1.00 54.28 261 ASN A C 1
ATOM 2078 O O . ASN A 1 261 ? -25.042 1.527 10.393 1.00 54.28 261 ASN A O 1
ATOM 2082 N N . THR A 1 262 ? -24.641 0.554 12.385 1.00 49.53 262 THR A N 1
ATOM 2083 C CA . THR A 1 262 ? -23.636 1.514 12.864 1.00 49.53 262 THR A CA 1
ATOM 2084 C C . THR A 1 262 ? -22.268 0.873 13.098 1.00 49.53 262 THR A C 1
ATOM 2086 O O . THR A 1 262 ? -21.310 1.589 13.378 1.00 49.53 262 THR A O 1
ATOM 2089 N N . THR A 1 263 ? -22.177 -0.455 12.983 1.00 47.81 263 THR A N 1
ATOM 2090 C CA . THR A 1 263 ? -21.008 -1.313 13.233 1.00 47.81 263 THR A CA 1
ATOM 2091 C C . THR A 1 263 ? -20.962 -2.434 12.213 1.00 47.81 263 THR A C 1
ATOM 2093 O O . THR A 1 263 ? -19.835 -2.856 11.891 1.00 47.81 263 THR A O 1
#

Sequence (263 aa):
TVYSKDEIKSISETNPEIMGAVKYALKGLLTDQIKQTFENTDVTVINELPTYENGIFHDEYDVELTSEFFKMNKTINIPNLVNGLLDIGALVNYTFNLIAEEGWDNTYTIILPDSMKYQRTTGSVEGNRIQWYVKNGDGGHPDLLVEVLIELDKPTTSELEIEDIELEFGLNCSSGKETILTTNVLIKSIDIGDYNILPEFISNLKIIPSDGVRLLVENSLTSWDELYEKTVKTVKETTSKKIENSSFNQTLDLSFEWDSNTT

Mean predicted aligned error: 7.6 Å